Protein AF-A0A3M9ZPL8-F1 (afdb_monomer_lite)

Structure (mmCIF, N/CA/C/O backbone):
data_AF-A0A3M9ZPL8-F1
#
_entry.id   AF-A0A3M9ZPL8-F1
#
loop_
_atom_site.group_PDB
_atom_site.id
_atom_site.type_symbol
_atom_site.label_atom_id
_atom_site.label_alt_id
_atom_site.label_comp_id
_atom_site.label_asym_id
_atom_site.label_entity_id
_atom_site.label_seq_id
_atom_site.pdbx_PDB_ins_code
_atom_site.Cartn_x
_atom_site.Cartn_y
_atom_site.Cartn_z
_atom_site.occupancy
_atom_site.B_iso_or_equiv
_atom_site.auth_seq_id
_atom_site.auth_comp_id
_atom_site.auth_asym_id
_atom_site.auth_atom_id
_atom_site.pdbx_PDB_model_num
ATOM 1 N N . MET A 1 1 ? 14.858 35.083 -43.096 1.00 39.78 1 MET A N 1
ATOM 2 C CA . MET A 1 1 ? 13.854 34.010 -42.937 1.00 39.78 1 MET A CA 1
ATOM 3 C C . MET A 1 1 ? 13.349 34.034 -41.497 1.00 39.78 1 MET A C 1
ATOM 5 O O . MET A 1 1 ? 14.015 33.469 -40.640 1.00 39.78 1 MET A O 1
ATOM 9 N N . PRO A 1 2 ? 12.268 34.773 -41.192 1.00 35.19 2 PRO A N 1
ATOM 10 C CA . PRO A 1 2 ? 11.672 34.796 -39.860 1.00 35.19 2 PRO A CA 1
ATOM 11 C C . PRO A 1 2 ? 10.634 33.671 -39.726 1.00 35.19 2 PRO A C 1
ATOM 13 O O . PRO A 1 2 ? 9.722 33.573 -40.545 1.00 35.19 2 PRO A O 1
ATOM 16 N N . HIS A 1 3 ? 10.760 32.832 -38.696 1.00 35.84 3 HIS A N 1
ATOM 17 C CA . HIS A 1 3 ? 9.698 31.908 -38.305 1.00 35.84 3 HIS A CA 1
ATOM 18 C C . HIS A 1 3 ? 8.809 32.562 -37.247 1.00 35.84 3 HIS A C 1
ATOM 20 O O . HIS A 1 3 ? 9.243 32.903 -36.150 1.00 35.84 3 HIS A O 1
ATOM 26 N N . VAL A 1 4 ? 7.554 32.737 -37.645 1.00 35.72 4 VAL A N 1
ATOM 27 C CA . VAL A 1 4 ? 6.402 33.146 -36.847 1.00 35.72 4 VAL A CA 1
ATOM 28 C C . VAL A 1 4 ? 6.083 32.041 -35.834 1.00 35.72 4 VAL A C 1
ATOM 30 O O . VAL A 1 4 ? 5.764 30.924 -36.233 1.00 35.72 4 VAL A O 1
ATOM 33 N N . LEU A 1 5 ? 6.140 32.347 -34.535 1.00 33.59 5 LEU A N 1
ATOM 34 C CA . LEU A 1 5 ? 5.521 31.533 -33.485 1.00 33.59 5 LEU A CA 1
ATOM 35 C C . LEU A 1 5 ? 4.190 32.186 -33.103 1.00 33.59 5 LEU A C 1
ATOM 37 O O . LEU A 1 5 ? 4.137 33.136 -32.326 1.00 33.59 5 LEU A O 1
ATOM 41 N N . LEU A 1 6 ? 3.121 31.679 -33.718 1.00 34.94 6 LEU A N 1
ATOM 42 C CA . LEU A 1 6 ? 1.738 31.915 -33.317 1.00 34.94 6 LEU A CA 1
ATOM 43 C C . LEU A 1 6 ? 1.512 31.302 -31.931 1.00 34.94 6 LEU A C 1
ATOM 45 O O . LEU A 1 6 ? 1.750 30.113 -31.720 1.00 34.94 6 LEU A O 1
ATOM 49 N N . GLY A 1 7 ? 1.088 32.146 -30.995 1.00 29.34 7 GLY A N 1
ATOM 50 C CA . GLY A 1 7 ? 0.806 31.766 -29.622 1.00 29.34 7 GLY A CA 1
ATOM 51 C C . GLY A 1 7 ? -0.492 30.987 -29.442 1.00 29.34 7 GLY A C 1
ATOM 52 O O . GLY A 1 7 ? -1.383 31.031 -30.283 1.00 29.34 7 GLY A O 1
ATOM 53 N N . TYR A 1 8 ? -0.597 30.359 -28.272 1.00 30.53 8 TYR A N 1
ATOM 54 C CA . TYR A 1 8 ? -1.846 30.227 -27.530 1.00 30.53 8 TYR A CA 1
ATOM 55 C C . TYR A 1 8 ? -1.559 30.441 -26.031 1.00 30.53 8 TYR A C 1
ATOM 57 O O . TYR A 1 8 ? -0.513 29.997 -25.548 1.00 30.53 8 TYR A O 1
ATOM 65 N N . PRO A 1 9 ? -2.439 31.156 -25.308 1.00 34.22 9 PRO A N 1
ATOM 66 C CA . PRO A 1 9 ? -2.211 31.583 -23.932 1.00 34.22 9 PRO A CA 1
ATOM 67 C C . PRO A 1 9 ? -2.429 30.458 -22.909 1.00 34.22 9 PRO A C 1
ATOM 69 O O . PRO A 1 9 ? -3.334 29.634 -23.033 1.00 34.22 9 PRO A O 1
ATOM 72 N N . LEU A 1 10 ? -1.604 30.483 -21.860 1.00 36.72 10 LEU A N 1
ATOM 73 C CA . LEU A 1 10 ? -1.744 29.730 -20.612 1.00 36.72 10 LEU A CA 1
ATOM 74 C C . LEU A 1 10 ? -2.887 30.303 -19.760 1.00 36.72 10 LEU A C 1
ATOM 76 O O . LEU A 1 10 ? -2.640 30.838 -18.690 1.00 36.72 10 LEU A O 1
ATOM 80 N N . GLU A 1 11 ? -4.136 30.195 -20.205 1.00 35.56 11 GLU A N 1
ATOM 81 C CA . GLU A 1 11 ? -5.294 30.438 -19.338 1.00 35.56 11 GLU A CA 1
ATOM 82 C C . GLU A 1 11 ? -6.445 29.502 -19.708 1.00 35.56 11 GLU A C 1
ATOM 84 O O . GLU A 1 11 ? -7.090 29.647 -20.743 1.00 35.56 11 GLU A O 1
ATOM 89 N N . SER A 1 12 ? -6.690 28.498 -18.866 1.00 35.00 12 SER A N 1
ATOM 90 C CA . SER A 1 12 ? -8.030 28.104 -18.403 1.00 35.00 12 SER A CA 1
ATOM 91 C C . SER A 1 12 ? -7.984 26.747 -17.699 1.00 35.00 12 SER A C 1
ATOM 93 O O . SER A 1 12 ? -7.342 25.806 -18.161 1.00 35.00 12 SER A O 1
ATOM 95 N N . ARG A 1 13 ? -8.760 26.660 -16.610 1.00 35.12 13 ARG A N 1
ATOM 96 C CA . ARG A 1 13 ? -9.061 25.481 -15.773 1.00 35.12 13 ARG A CA 1
ATOM 97 C C . ARG A 1 13 ? -8.178 25.280 -14.539 1.00 35.12 13 ARG A C 1
ATOM 99 O O . ARG A 1 13 ? -7.753 24.174 -14.228 1.00 35.12 13 ARG A O 1
ATOM 106 N N . ILE A 1 14 ? -8.065 26.343 -13.744 1.00 38.88 14 ILE A N 1
ATOM 107 C CA . ILE A 1 14 ? -8.390 26.206 -12.319 1.00 38.88 14 ILE A CA 1
ATOM 108 C C . ILE A 1 14 ? -9.917 26.291 -12.232 1.00 38.88 14 ILE A C 1
ATOM 110 O O . ILE A 1 14 ? -10.482 27.369 -12.143 1.00 38.88 14 ILE A O 1
ATOM 114 N N . ASP A 1 15 ? -10.573 25.143 -12.352 1.00 37.28 15 ASP A N 1
ATOM 115 C CA . ASP A 1 15 ? -11.953 24.927 -11.918 1.00 37.28 15 ASP A CA 1
ATOM 116 C C . ASP A 1 15 ? -12.069 23.442 -11.566 1.00 37.28 15 ASP A C 1
ATOM 118 O O . ASP A 1 15 ? -12.613 22.626 -12.301 1.00 37.28 15 ASP A O 1
ATOM 122 N N . ALA A 1 16 ? -11.493 23.086 -10.420 1.00 35.75 16 ALA A N 1
ATOM 123 C CA . ALA A 1 16 ? -11.940 21.934 -9.647 1.00 35.75 16 ALA A CA 1
ATOM 124 C C . ALA A 1 16 ? -12.827 22.455 -8.508 1.00 35.75 16 ALA A C 1
ATOM 126 O O . ALA A 1 16 ? -12.591 22.216 -7.326 1.00 35.75 16 ALA A O 1
ATOM 127 N N . ARG A 1 17 ? -13.850 23.240 -8.868 1.00 37.59 17 ARG A N 1
ATOM 128 C CA . ARG A 1 17 ? -15.032 23.361 -8.021 1.00 37.59 17 ARG A CA 1
ATOM 129 C C . ARG A 1 17 ? -15.731 22.009 -8.073 1.00 37.59 17 ARG A C 1
ATOM 131 O O . ARG A 1 17 ? -16.074 21.557 -9.158 1.00 37.59 17 ARG A O 1
ATOM 138 N N . HIS A 1 18 ? -15.881 21.396 -6.899 1.00 43.75 18 HIS A N 1
ATOM 139 C CA . HIS A 1 18 ? -16.955 20.474 -6.528 1.00 43.75 18 HIS A CA 1
ATOM 140 C C . HIS A 1 18 ? -17.750 19.914 -7.719 1.00 43.75 18 HIS A C 1
ATOM 142 O O . HIS A 1 18 ? -18.750 20.498 -8.138 1.00 43.75 18 HIS A O 1
ATOM 148 N N . ALA A 1 19 ? -17.328 18.761 -8.234 1.00 32.75 19 ALA A N 1
ATOM 149 C CA . ALA A 1 19 ? -18.238 17.919 -8.992 1.00 32.75 19 ALA A CA 1
ATOM 150 C C . ALA A 1 19 ? -19.208 17.256 -7.991 1.00 32.75 19 ALA A C 1
ATOM 152 O O . ALA A 1 19 ? -18.746 16.612 -7.044 1.00 32.75 19 ALA A O 1
ATOM 153 N N . PRO A 1 20 ? -20.532 17.412 -8.147 1.00 42.03 20 PRO A N 1
ATOM 154 C CA . PRO A 1 20 ? -21.500 16.696 -7.335 1.00 42.03 20 PRO A CA 1
ATOM 155 C C . PRO A 1 20 ? -21.649 15.259 -7.858 1.00 42.03 20 PRO A C 1
ATOM 157 O O . PRO A 1 20 ? -21.978 15.052 -9.021 1.00 42.03 20 PRO A O 1
ATOM 160 N N . GLY A 1 21 ? -21.458 14.281 -6.969 1.00 39.91 21 GLY A N 1
ATOM 161 C CA . GLY A 1 21 ? -22.046 12.943 -7.085 1.00 39.91 21 GLY A CA 1
ATOM 162 C C . GLY A 1 21 ? -21.267 11.891 -7.880 1.00 39.91 21 GLY A C 1
ATOM 163 O O . GLY A 1 21 ? -21.592 11.613 -9.029 1.00 39.91 21 GLY A O 1
ATOM 164 N N . THR A 1 22 ? -20.377 11.174 -7.189 1.00 37.56 22 THR A N 1
ATOM 165 C CA . THR A 1 22 ? -20.169 9.736 -7.430 1.00 37.56 22 THR A CA 1
ATOM 166 C C . THR A 1 22 ? -20.699 8.998 -6.194 1.00 37.56 22 THR A C 1
ATOM 168 O O . THR A 1 22 ? -20.264 9.327 -5.087 1.00 37.56 22 THR A O 1
ATOM 171 N N . PRO A 1 23 ? -21.644 8.048 -6.309 1.00 45.75 23 PRO A N 1
ATOM 172 C CA . PRO A 1 23 ? -22.108 7.289 -5.154 1.00 45.75 23 PRO A CA 1
ATOM 173 C C . PRO A 1 23 ? -21.017 6.293 -4.738 1.00 45.75 23 PRO A C 1
ATOM 175 O O . PRO A 1 23 ? -20.554 5.513 -5.565 1.00 45.75 23 PRO A O 1
ATOM 178 N N . GLY A 1 24 ? -20.593 6.338 -3.471 1.00 44.56 24 GLY A N 1
ATOM 179 C CA . GLY A 1 24 ? -19.741 5.302 -2.866 1.00 44.56 24 GLY A CA 1
ATOM 180 C C . GLY A 1 24 ? -18.527 5.790 -2.069 1.00 44.56 24 GLY A C 1
ATOM 181 O O . GLY A 1 24 ? -17.851 4.975 -1.451 1.00 44.56 24 GLY A O 1
ATOM 182 N N . GLY A 1 25 ? -18.230 7.094 -2.049 1.00 51.47 25 GLY A N 1
ATOM 183 C CA . GLY A 1 25 ? -17.249 7.640 -1.105 1.00 51.47 25 GLY A CA 1
ATOM 184 C C . GLY A 1 25 ? -17.829 7.681 0.317 1.00 51.47 25 GLY A C 1
ATOM 185 O O . GLY A 1 25 ? -19.017 7.980 0.452 1.00 51.47 25 GLY A O 1
ATOM 186 N N . PRO A 1 26 ? -17.041 7.400 1.373 1.00 54.53 26 PRO A N 1
ATOM 187 C CA . PRO A 1 26 ? -17.527 7.479 2.747 1.00 54.53 26 PRO A CA 1
ATOM 188 C C . PRO A 1 26 ? -18.106 8.870 3.023 1.00 54.53 26 PRO A C 1
ATOM 190 O O . PRO A 1 26 ? -17.450 9.891 2.810 1.00 54.53 26 PRO A O 1
ATOM 193 N N . SER A 1 27 ? -19.356 8.894 3.476 1.00 66.31 27 SER A N 1
ATOM 194 C CA . SER A 1 27 ? -20.181 10.095 3.626 1.00 66.31 27 SER A CA 1
ATOM 195 C C . SER A 1 27 ? -19.763 10.970 4.815 1.00 66.31 27 SER A C 1
ATOM 197 O O . SER A 1 27 ? -20.161 12.131 4.908 1.00 66.31 27 SER A O 1
ATOM 199 N N . SER A 1 28 ? -18.911 10.442 5.702 1.00 84.19 28 SER A N 1
ATOM 200 C CA . SER A 1 28 ? -18.332 11.147 6.846 1.00 84.19 28 SER A CA 1
ATOM 201 C C . SER A 1 28 ? -16.881 10.724 7.118 1.00 84.19 28 SER A C 1
ATOM 203 O O . SER A 1 28 ? -16.425 9.665 6.679 1.00 84.19 28 SER A O 1
ATOM 205 N N . VAL A 1 29 ? -16.147 11.543 7.884 1.00 87.69 29 VAL A N 1
ATOM 206 C CA . VAL A 1 29 ? -14.792 11.203 8.364 1.00 87.69 29 VAL A CA 1
ATOM 207 C C . VAL A 1 29 ? -14.814 9.910 9.181 1.00 87.69 29 VAL A C 1
ATOM 209 O O . VAL A 1 29 ? -13.946 9.068 8.990 1.00 87.69 29 VAL A O 1
ATOM 212 N N . GLU A 1 30 ? -15.818 9.715 10.040 1.00 89.88 30 GLU A N 1
ATOM 213 C CA . GLU A 1 30 ? -15.949 8.496 10.852 1.00 89.88 30 GLU A CA 1
ATOM 214 C C . GLU A 1 30 ? -16.101 7.244 9.985 1.00 89.88 30 GLU A C 1
ATOM 216 O O . GLU A 1 30 ? -15.443 6.236 10.247 1.00 89.88 30 GLU A O 1
ATOM 221 N N . GLU A 1 31 ? -16.911 7.324 8.924 1.00 89.94 31 GLU A N 1
ATOM 222 C CA . GLU A 1 31 ? -17.116 6.220 7.987 1.00 89.94 31 GLU A CA 1
ATOM 223 C C . GLU A 1 31 ? -15.831 5.904 7.211 1.00 89.94 31 GLU A C 1
ATOM 225 O O . GLU A 1 31 ? -15.457 4.737 7.087 1.00 89.94 31 GLU A O 1
ATOM 230 N N . ARG A 1 32 ? -15.105 6.934 6.753 1.00 92.44 32 ARG A N 1
ATOM 231 C CA . ARG A 1 32 ? -13.821 6.772 6.051 1.00 92.44 32 ARG A CA 1
ATOM 232 C C . ARG A 1 32 ? -12.771 6.126 6.947 1.00 92.44 32 ARG A C 1
ATOM 234 O O . ARG A 1 32 ? -12.112 5.173 6.535 1.00 92.44 32 ARG A O 1
ATOM 241 N N . VAL A 1 33 ? -12.660 6.599 8.188 1.00 94.25 33 VAL A N 1
ATOM 242 C CA . VAL A 1 33 ? -11.776 6.025 9.210 1.00 94.25 33 VAL A CA 1
ATOM 243 C C . VAL A 1 33 ? -12.199 4.587 9.542 1.00 94.25 33 VAL A C 1
ATOM 245 O O . VAL A 1 33 ? -11.340 3.725 9.709 1.00 94.25 33 VAL A O 1
ATOM 248 N N . GLY A 1 34 ? -13.501 4.283 9.568 1.00 94.44 34 GLY A N 1
ATOM 249 C CA . GLY A 1 34 ? -14.023 2.921 9.726 1.00 94.44 34 GLY A CA 1
ATOM 250 C C . GLY A 1 34 ? -13.614 1.982 8.582 1.00 94.44 34 GLY A C 1
ATOM 251 O O . GLY A 1 34 ? -13.138 0.871 8.828 1.00 94.44 34 GLY A O 1
ATOM 252 N N . THR A 1 35 ? -13.717 2.436 7.330 1.00 94.75 35 THR A N 1
ATOM 253 C CA . THR A 1 35 ? -13.230 1.702 6.147 1.00 94.75 35 THR A CA 1
ATOM 254 C C . THR A 1 35 ? -11.712 1.500 6.209 1.00 94.75 35 THR A C 1
ATOM 256 O O . THR A 1 35 ? -11.221 0.393 5.974 1.00 94.75 35 THR A O 1
ATOM 259 N N . LEU A 1 36 ? -10.954 2.529 6.604 1.00 96.25 36 LEU A N 1
ATOM 260 C CA . LEU A 1 36 ? -9.508 2.430 6.809 1.00 96.25 36 LEU A CA 1
ATOM 261 C C . LEU A 1 36 ? -9.150 1.417 7.906 1.00 96.25 36 LEU A C 1
ATOM 263 O O . LEU A 1 36 ? -8.229 0.622 7.728 1.00 96.25 36 LEU A O 1
ATOM 267 N N . ALA A 1 37 ? -9.884 1.393 9.018 1.00 95.56 37 ALA A N 1
ATOM 268 C CA . ALA A 1 37 ? -9.665 0.427 10.090 1.00 95.56 37 ALA A CA 1
ATOM 269 C C . ALA A 1 37 ? -9.840 -1.017 9.590 1.00 95.56 37 ALA A C 1
ATOM 271 O O . ALA A 1 37 ? -9.012 -1.882 9.887 1.00 95.56 37 ALA A O 1
ATOM 272 N N . LYS A 1 38 ? -10.866 -1.275 8.766 1.00 95.19 38 LYS A N 1
ATOM 273 C CA . LYS A 1 38 ? -11.081 -2.581 8.117 1.00 95.19 38 LYS A CA 1
ATOM 274 C C . LYS A 1 38 ? -9.950 -2.934 7.152 1.00 95.19 38 LYS A C 1
ATOM 276 O O . LYS A 1 38 ? -9.469 -4.068 7.163 1.00 95.19 38 LYS A O 1
ATOM 281 N N . PHE A 1 39 ? -9.477 -1.963 6.371 1.00 96.06 39 PHE A N 1
ATOM 282 C CA . PHE A 1 39 ? -8.323 -2.131 5.490 1.00 96.06 39 PHE A CA 1
ATOM 283 C C . PHE A 1 39 ? -7.058 -2.521 6.270 1.00 96.06 39 PHE A C 1
ATOM 285 O O . PHE A 1 39 ? -6.434 -3.540 5.972 1.00 96.06 39 PHE A O 1
ATOM 292 N N . VAL A 1 40 ? -6.713 -1.770 7.320 1.00 95.62 40 VAL A N 1
ATOM 293 C CA . VAL A 1 40 ? -5.564 -2.046 8.201 1.00 95.62 40 VAL A CA 1
ATOM 294 C C . VAL A 1 40 ? -5.675 -3.430 8.837 1.00 95.62 40 VAL A C 1
ATOM 296 O O . VAL A 1 40 ? -4.706 -4.190 8.825 1.00 95.62 40 VAL A O 1
ATOM 299 N N . ALA A 1 41 ? -6.850 -3.791 9.359 1.00 93.44 41 ALA A N 1
ATOM 300 C CA . ALA A 1 41 ? -7.077 -5.108 9.951 1.00 93.44 41 ALA A CA 1
ATOM 301 C C . ALA A 1 41 ? -6.820 -6.237 8.941 1.00 93.44 41 ALA A C 1
ATOM 303 O O . ALA A 1 41 ? -6.271 -7.284 9.292 1.00 93.44 41 ALA A O 1
ATOM 304 N N . ARG A 1 42 ? -7.152 -6.016 7.666 1.00 93.50 42 ARG A N 1
ATOM 305 C CA . ARG A 1 42 ? -6.885 -6.974 6.591 1.00 93.50 42 ARG A CA 1
ATOM 306 C C . ARG A 1 42 ? -5.398 -7.085 6.252 1.00 93.50 42 ARG A C 1
ATOM 308 O O . ARG A 1 42 ? -4.914 -8.205 6.094 1.00 93.50 42 ARG A O 1
ATOM 315 N N . LEU A 1 43 ? -4.660 -5.971 6.239 1.00 94.94 43 LEU A N 1
ATOM 316 C CA . LEU A 1 43 ? -3.195 -5.976 6.097 1.00 94.94 43 LEU A CA 1
ATOM 317 C C . LEU A 1 43 ? -2.489 -6.692 7.256 1.00 94.94 43 LEU A C 1
ATOM 319 O O . LEU A 1 43 ? -1.453 -7.328 7.071 1.00 94.94 43 LEU A O 1
ATOM 323 N N . ALA A 1 44 ? -3.035 -6.598 8.466 1.00 93.31 44 ALA A N 1
ATOM 324 C CA . ALA A 1 44 ? -2.534 -7.367 9.598 1.00 93.31 44 ALA A CA 1
ATOM 325 C C . ALA A 1 44 ? -2.832 -8.864 9.424 1.00 93.31 44 ALA A C 1
ATOM 327 O O . ALA A 1 44 ? -1.947 -9.701 9.594 1.00 93.31 44 ALA A O 1
ATOM 328 N N . LYS A 1 45 ? -4.064 -9.211 9.030 1.00 91.81 45 LYS A N 1
ATOM 329 C CA . LYS A 1 45 ? -4.507 -10.601 8.854 1.00 91.81 45 LYS A CA 1
ATOM 330 C C . LYS A 1 45 ? -3.733 -11.346 7.762 1.00 91.81 45 LYS A C 1
ATOM 332 O O . LYS A 1 45 ? -3.458 -12.530 7.931 1.00 91.81 45 LYS A O 1
ATOM 337 N N . ASN A 1 46 ? -3.386 -10.682 6.660 1.00 90.56 46 ASN A N 1
ATOM 338 C CA . ASN A 1 46 ? -2.664 -11.302 5.543 1.00 90.56 46 ASN A CA 1
ATOM 339 C C . ASN A 1 46 ? -1.126 -11.283 5.704 1.00 90.56 46 ASN A C 1
ATOM 341 O O . ASN A 1 46 ? -0.415 -11.719 4.799 1.00 90.56 46 ASN A O 1
ATOM 345 N N . GLY A 1 47 ? -0.608 -10.773 6.829 1.00 89.69 47 GLY A N 1
ATOM 346 C CA . GLY A 1 47 ? 0.828 -10.727 7.118 1.00 89.69 47 GLY A CA 1
ATOM 347 C C . GLY A 1 47 ? 1.601 -9.613 6.404 1.00 89.69 47 GLY A C 1
ATOM 348 O O . GLY A 1 47 ? 2.827 -9.673 6.348 1.00 89.69 47 GLY A O 1
ATOM 349 N N . THR A 1 48 ? 0.920 -8.604 5.851 1.00 92.31 48 THR A N 1
ATOM 350 C CA . THR A 1 48 ? 1.583 -7.408 5.296 1.00 92.31 48 THR A CA 1
ATOM 351 C C . THR A 1 48 ? 2.135 -6.522 6.410 1.00 92.31 48 THR A C 1
ATOM 353 O O . THR A 1 48 ? 3.234 -5.987 6.294 1.00 92.31 48 THR A O 1
ATOM 356 N N . LEU A 1 49 ? 1.397 -6.389 7.516 1.00 92.44 49 LEU A N 1
ATOM 357 C CA . LEU A 1 49 ? 1.898 -5.739 8.727 1.00 92.44 49 LEU A CA 1
ATOM 358 C C . LEU A 1 49 ? 2.569 -6.773 9.633 1.00 92.44 49 LEU A C 1
ATOM 360 O O . LEU A 1 49 ? 2.042 -7.864 9.864 1.00 92.44 49 LEU A O 1
ATOM 364 N N . ARG A 1 50 ? 3.741 -6.420 10.167 1.00 87.38 50 ARG A N 1
ATOM 365 C CA . ARG A 1 50 ? 4.498 -7.287 11.078 1.00 87.38 50 ARG A CA 1
ATOM 366 C C . ARG A 1 50 ? 3.736 -7.482 12.393 1.00 87.38 50 ARG A C 1
ATOM 368 O O . ARG A 1 50 ? 2.960 -6.629 12.827 1.00 87.38 50 ARG A O 1
ATOM 375 N N . LYS A 1 51 ? 3.976 -8.607 13.071 1.00 85.19 51 LYS A N 1
ATOM 376 C CA . LYS A 1 51 ? 3.391 -8.857 14.396 1.00 85.19 51 LYS A CA 1
ATOM 377 C C . LYS A 1 51 ? 3.849 -7.767 15.372 1.00 85.19 51 LYS A C 1
ATOM 379 O O . LYS A 1 51 ? 5.046 -7.539 15.509 1.00 85.19 51 LYS A O 1
ATOM 384 N N . GLY A 1 52 ? 2.898 -7.132 16.056 1.00 85.00 52 GLY A N 1
ATOM 385 C CA . GLY A 1 52 ? 3.183 -6.021 16.969 1.00 85.00 52 GLY A CA 1
ATOM 386 C C . GLY A 1 52 ? 3.389 -4.669 16.280 1.00 85.00 52 GLY A C 1
ATOM 387 O O . GLY A 1 52 ? 3.973 -3.784 16.899 1.00 85.00 52 GLY A O 1
ATOM 388 N N . TYR A 1 53 ? 2.931 -4.508 15.029 1.00 88.38 53 TYR A N 1
ATOM 389 C CA . TYR A 1 53 ? 2.941 -3.212 14.349 1.00 88.38 53 TYR A CA 1
ATOM 390 C C . TYR A 1 53 ? 2.265 -2.125 15.194 1.00 88.38 53 TYR A C 1
ATOM 392 O O . TYR A 1 53 ? 1.318 -2.376 15.946 1.00 88.38 53 TYR A O 1
ATOM 400 N N . SER A 1 54 ? 2.736 -0.896 15.034 1.00 90.31 54 SER A N 1
ATOM 401 C CA . SER A 1 54 ? 2.176 0.285 15.671 1.00 90.31 54 SER A CA 1
ATOM 402 C C . SER A 1 54 ? 2.016 1.374 14.634 1.00 90.31 54 SER A C 1
ATOM 404 O O . SER A 1 54 ? 2.992 1.877 14.096 1.00 90.31 54 SER A O 1
ATOM 406 N N . LEU A 1 55 ? 0.787 1.825 14.401 1.00 89.62 55 LEU A N 1
ATOM 407 C CA . LEU A 1 55 ? 0.540 2.924 13.463 1.00 89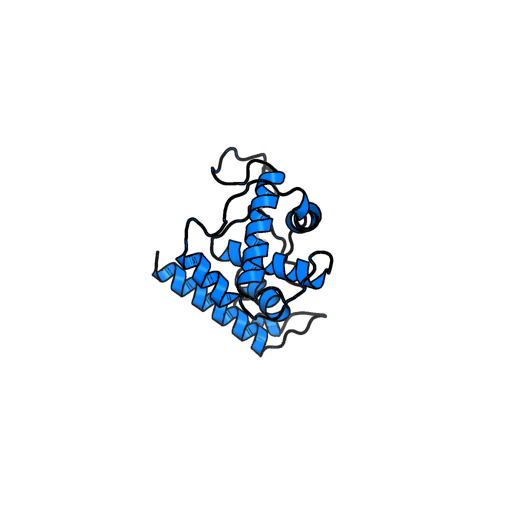.62 55 LEU A CA 1
ATOM 408 C C . LEU A 1 55 ? 1.034 4.284 13.974 1.00 89.62 55 LEU A C 1
ATOM 410 O O . LEU A 1 55 ? 1.068 5.243 13.215 1.00 89.62 55 LEU A O 1
ATOM 414 N N . LYS A 1 56 ? 1.485 4.357 15.234 1.00 86.88 56 LYS A N 1
ATOM 415 C CA . LYS A 1 56 ? 2.259 5.494 15.753 1.00 86.88 56 LYS A CA 1
ATOM 416 C C . LYS A 1 56 ? 3.726 5.445 15.316 1.00 86.88 56 LYS A C 1
ATOM 418 O O . LYS A 1 56 ? 4.418 6.455 15.400 1.00 86.88 56 LYS A O 1
ATOM 423 N N . ALA A 1 57 ? 4.222 4.281 14.891 1.00 88.94 57 ALA A N 1
ATOM 424 C CA . ALA A 1 57 ? 5.549 4.144 14.318 1.00 88.94 57 ALA A CA 1
ATOM 425 C C . ALA A 1 57 ? 5.509 4.585 12.842 1.00 88.94 57 ALA A C 1
ATOM 427 O O . ALA A 1 57 ? 4.772 3.995 12.045 1.00 88.94 57 ALA A O 1
ATOM 428 N N . PRO A 1 58 ? 6.338 5.564 12.430 1.00 88.50 58 PRO A N 1
ATOM 429 C CA . PRO A 1 58 ? 6.317 6.076 11.058 1.00 88.50 58 PRO A CA 1
ATOM 430 C C . PRO A 1 58 ? 6.559 5.007 9.983 1.00 88.50 58 PRO A C 1
ATOM 432 O O . PRO A 1 58 ? 6.084 5.143 8.859 1.00 88.50 58 PRO A O 1
ATOM 435 N N . ALA A 1 59 ? 7.303 3.944 10.304 1.00 88.31 59 ALA A N 1
ATOM 436 C CA . ALA A 1 59 ? 7.577 2.855 9.370 1.00 88.31 59 ALA A CA 1
ATOM 437 C C . ALA A 1 59 ? 6.310 2.060 9.010 1.00 88.31 59 ALA A C 1
ATOM 439 O O . ALA A 1 59 ? 6.062 1.811 7.830 1.00 88.31 59 ALA A O 1
ATOM 440 N N . ASP A 1 60 ? 5.477 1.727 9.997 1.00 90.94 60 ASP A N 1
ATOM 441 C CA . ASP A 1 60 ? 4.258 0.944 9.777 1.00 90.94 60 ASP A CA 1
ATOM 442 C C . ASP A 1 60 ? 3.173 1.789 9.097 1.00 90.94 60 ASP A C 1
ATOM 444 O O . ASP A 1 60 ? 2.520 1.323 8.162 1.00 90.94 60 ASP A O 1
ATOM 448 N N . ALA A 1 61 ? 3.038 3.065 9.481 1.00 92.94 61 ALA A N 1
ATOM 449 C CA . ALA A 1 61 ? 2.147 4.010 8.801 1.00 92.94 61 ALA A CA 1
ATOM 450 C C . ALA A 1 61 ? 2.504 4.150 7.309 1.00 92.94 61 ALA A C 1
ATOM 452 O O . ALA A 1 61 ? 1.631 4.110 6.439 1.00 92.94 61 ALA A O 1
ATOM 453 N N . ARG A 1 62 ? 3.804 4.205 6.978 1.00 93.19 62 ARG A N 1
ATOM 454 C CA . ARG A 1 62 ? 4.272 4.220 5.583 1.00 93.19 62 ARG A CA 1
ATOM 455 C C . ARG A 1 62 ? 3.904 2.952 4.820 1.00 93.19 62 ARG A C 1
ATOM 457 O O . ARG A 1 62 ? 3.576 3.067 3.643 1.00 93.19 62 ARG A O 1
ATOM 464 N N . ILE A 1 63 ? 3.932 1.773 5.439 1.00 95.62 63 ILE A N 1
ATOM 465 C CA . ILE A 1 63 ? 3.482 0.537 4.778 1.00 95.62 63 ILE A CA 1
ATOM 466 C C . ILE A 1 63 ? 2.002 0.657 4.406 1.00 95.62 63 ILE A C 1
ATOM 468 O O . ILE A 1 63 ? 1.637 0.376 3.261 1.00 95.62 63 ILE A O 1
ATOM 472 N N . VAL A 1 64 ? 1.162 1.150 5.323 1.00 96.81 64 VAL A N 1
ATOM 473 C CA . VAL A 1 64 ? -0.272 1.349 5.057 1.00 96.81 64 VAL A CA 1
ATOM 474 C C . VAL A 1 64 ? -0.497 2.349 3.923 1.00 96.81 64 VAL A C 1
ATOM 476 O O . VAL A 1 64 ? -1.268 2.054 3.014 1.00 96.81 64 VAL A O 1
ATOM 479 N N . GLN A 1 65 ? 0.233 3.469 3.905 1.00 97.06 65 GLN A N 1
ATOM 480 C CA . GLN A 1 65 ? 0.194 4.457 2.815 1.00 97.06 65 GLN A CA 1
ATOM 481 C C . GLN A 1 65 ? 0.447 3.820 1.441 1.00 97.06 65 GLN A C 1
ATOM 483 O O . GLN A 1 65 ? -0.231 4.122 0.459 1.00 97.06 65 GLN A O 1
ATOM 488 N N . LYS A 1 66 ? 1.414 2.901 1.366 1.00 96.62 66 LYS A N 1
ATOM 489 C CA . LYS A 1 66 ? 1.863 2.311 0.099 1.00 96.62 66 LYS A CA 1
ATOM 490 C C . LYS A 1 66 ? 0.852 1.268 -0.347 1.00 96.62 66 LYS A C 1
ATOM 492 O O . LYS A 1 66 ? 0.453 1.250 -1.506 1.00 96.62 66 LYS A O 1
ATOM 497 N N . CYS A 1 67 ? 0.382 0.457 0.596 1.00 97.44 67 CYS A N 1
ATOM 498 C CA . CYS A 1 67 ? -0.662 -0.530 0.368 1.00 97.44 67 CYS A CA 1
ATOM 499 C C . CYS A 1 67 ? -1.975 0.119 -0.082 1.00 97.44 67 CYS A C 1
ATOM 501 O O . CYS A 1 67 ? -2.597 -0.383 -1.010 1.00 97.44 67 CYS A O 1
ATOM 503 N N . ALA A 1 68 ? -2.377 1.237 0.524 1.00 97.00 68 ALA A N 1
ATOM 504 C CA . ALA A 1 68 ? -3.582 1.969 0.141 1.00 97.00 68 ALA A CA 1
ATOM 505 C C . ALA A 1 68 ? -3.494 2.489 -1.303 1.00 97.00 68 ALA A C 1
ATOM 507 O O . ALA A 1 68 ? -4.415 2.287 -2.091 1.00 97.00 68 ALA A O 1
ATOM 508 N N . HIS A 1 69 ? -2.352 3.069 -1.685 1.00 96.06 69 HIS A N 1
ATOM 509 C CA . HIS A 1 69 ? -2.119 3.483 -3.068 1.00 96.06 69 HIS A CA 1
ATOM 510 C C . HIS A 1 69 ? -2.110 2.297 -4.044 1.00 96.06 69 HIS A C 1
ATOM 512 O O . HIS A 1 69 ? -2.682 2.382 -5.130 1.00 96.06 69 HIS A O 1
ATOM 518 N N . ILE A 1 70 ? -1.487 1.176 -3.659 1.00 96.00 70 ILE A N 1
ATOM 519 C CA . ILE A 1 70 ? -1.476 -0.044 -4.475 1.00 96.00 70 ILE A CA 1
ATOM 520 C C . ILE A 1 70 ? -2.899 -0.570 -4.675 1.00 96.00 70 ILE A C 1
ATOM 522 O O . ILE A 1 70 ? -3.273 -0.876 -5.803 1.00 96.00 70 ILE A O 1
ATOM 526 N N . ALA A 1 71 ? -3.707 -0.625 -3.614 1.00 95.50 71 ALA A N 1
ATOM 527 C CA . ALA A 1 71 ? -5.108 -1.025 -3.687 1.00 95.50 71 ALA A CA 1
ATOM 528 C C . ALA A 1 71 ? -5.889 -0.133 -4.667 1.00 95.50 71 ALA A C 1
ATOM 530 O O . ALA A 1 71 ? -6.557 -0.655 -5.561 1.00 95.50 71 ALA A O 1
ATOM 531 N N . GLN A 1 72 ? -5.711 1.191 -4.590 1.00 93.12 72 GLN A N 1
ATOM 532 C CA . GLN A 1 72 ? -6.341 2.141 -5.511 1.00 93.12 72 GLN A CA 1
ATOM 533 C C . GLN A 1 72 ? -5.905 1.926 -6.962 1.00 93.12 72 GLN A C 1
ATOM 535 O O . GLN A 1 72 ? -6.745 1.953 -7.860 1.00 93.12 72 GLN A O 1
ATOM 540 N N . GLY A 1 73 ? -4.622 1.651 -7.204 1.00 91.75 73 GLY A N 1
ATOM 541 C CA . GLY A 1 73 ? -4.114 1.315 -8.537 1.00 91.75 73 GLY A CA 1
ATOM 542 C C . GLY A 1 73 ? -4.687 0.013 -9.113 1.00 91.75 73 GLY A C 1
ATOM 543 O O . GLY A 1 73 ? -4.715 -0.148 -10.329 1.00 91.75 73 GLY A O 1
ATOM 544 N N . LEU A 1 74 ? -5.178 -0.893 -8.261 1.00 91.38 74 LEU A N 1
ATOM 545 C CA . LEU A 1 74 ? -5.891 -2.114 -8.658 1.00 91.38 74 LEU A CA 1
ATOM 546 C C . LEU A 1 74 ? -7.419 -1.928 -8.727 1.00 91.38 74 LEU A C 1
ATOM 548 O O . LEU A 1 74 ? -8.131 -2.884 -9.020 1.00 91.38 74 LEU A O 1
ATOM 552 N N . GLY A 1 75 ? -7.929 -0.720 -8.468 1.00 89.94 75 GLY A N 1
ATOM 553 C CA . GLY A 1 75 ? -9.357 -0.394 -8.522 1.00 89.94 75 GLY A CA 1
ATOM 554 C C . GLY A 1 75 ? -10.093 -0.432 -7.178 1.00 89.94 75 GLY A C 1
ATOM 555 O O . GLY A 1 75 ? -11.302 -0.230 -7.156 1.00 89.94 75 GLY A O 1
ATOM 556 N N . ILE A 1 76 ? -9.400 -0.648 -6.057 1.00 91.38 76 ILE A N 1
ATOM 557 C CA . ILE A 1 76 ? -9.982 -0.598 -4.707 1.00 91.38 76 ILE A CA 1
ATOM 558 C C . ILE A 1 76 ? -9.731 0.784 -4.106 1.00 91.38 76 ILE A C 1
ATOM 560 O O . ILE A 1 76 ? -8.641 1.076 -3.613 1.00 91.38 76 ILE A O 1
ATOM 564 N N . SER A 1 77 ? -10.734 1.656 -4.152 1.00 89.94 77 SER A N 1
ATOM 565 C CA . SER A 1 77 ? -10.602 3.017 -3.630 1.00 89.94 77 SER A CA 1
ATOM 566 C C . SER A 1 77 ? -10.975 3.100 -2.151 1.00 89.94 77 SER A C 1
ATOM 568 O O . SER A 1 77 ? -12.046 2.663 -1.742 1.00 89.94 77 SER A O 1
ATOM 570 N N . LEU A 1 78 ? -10.108 3.735 -1.361 1.00 90.62 78 LEU A N 1
ATOM 571 C CA . LEU A 1 78 ? -10.393 4.140 0.022 1.00 90.62 78 LEU A CA 1
ATOM 572 C C . LEU A 1 78 ? -10.829 5.614 0.126 1.00 90.62 78 LEU A C 1
ATOM 574 O O . LEU A 1 78 ? -11.081 6.107 1.222 1.00 90.62 78 LEU A O 1
ATOM 578 N N . GLY A 1 79 ? -10.902 6.327 -1.005 1.00 90.38 79 GLY A N 1
ATOM 579 C CA . GLY A 1 79 ? -11.270 7.745 -1.044 1.00 90.38 79 GLY A CA 1
ATOM 580 C C . GLY A 1 79 ? -10.148 8.711 -0.649 1.00 90.38 79 GLY A C 1
ATOM 581 O O . GLY A 1 79 ? -10.442 9.830 -0.243 1.00 90.38 79 GLY A O 1
ATOM 582 N N . TYR A 1 80 ? -8.883 8.292 -0.757 1.00 93.69 80 TYR A N 1
ATOM 583 C CA . TYR A 1 80 ? -7.719 9.143 -0.497 1.00 93.69 80 TYR A CA 1
ATOM 584 C C . TYR A 1 80 ? -7.053 9.601 -1.793 1.00 93.69 80 TYR A C 1
ATOM 586 O O . TYR A 1 80 ? -6.945 8.845 -2.760 1.00 93.69 80 TYR A O 1
ATOM 594 N N . GLU A 1 81 ? -6.545 10.829 -1.789 1.00 93.19 81 GLU A N 1
ATOM 595 C CA . GLU A 1 81 ? -5.672 11.333 -2.845 1.00 93.19 81 GLU A CA 1
ATOM 596 C C . GLU A 1 81 ? -4.204 11.155 -2.457 1.00 93.19 81 GLU A C 1
ATOM 598 O O . GLU A 1 81 ? -3.820 11.373 -1.304 1.00 93.19 81 GLU A O 1
ATOM 603 N N . PHE A 1 82 ? -3.375 10.767 -3.428 1.00 93.12 82 PHE A N 1
ATOM 604 C CA . PHE A 1 82 ? -1.961 10.475 -3.210 1.00 93.12 82 PHE A CA 1
ATOM 605 C C . PHE A 1 82 ? -1.063 11.366 -4.057 1.00 93.12 82 PHE A C 1
ATOM 607 O O . PHE A 1 82 ? -1.233 11.488 -5.269 1.00 93.12 82 PHE A O 1
ATOM 614 N N . SER A 1 83 ? -0.033 11.900 -3.410 1.00 91.31 83 SER A N 1
ATOM 615 C CA . SER A 1 83 ? 1.140 12.475 -4.060 1.00 91.31 83 SER A CA 1
ATOM 616 C C . SER A 1 83 ? 2.268 11.449 -4.093 1.00 91.31 83 SER A C 1
ATOM 618 O O . SER A 1 83 ? 2.496 10.726 -3.123 1.00 91.31 83 SER A O 1
ATOM 620 N N . LEU A 1 84 ? 3.000 11.386 -5.204 1.00 87.44 84 LEU A N 1
ATOM 621 C CA . LEU A 1 84 ? 4.150 10.497 -5.344 1.00 87.44 84 LEU A CA 1
ATOM 622 C C . LEU A 1 84 ? 5.434 11.251 -4.968 1.00 87.44 84 LEU A C 1
ATOM 624 O O . LEU A 1 84 ? 5.899 12.102 -5.725 1.00 87.44 84 LEU A O 1
ATOM 628 N N . LEU A 1 85 ? 5.979 10.954 -3.788 1.00 86.44 85 LEU A N 1
ATOM 629 C CA . LEU A 1 85 ? 7.192 11.576 -3.251 1.00 86.44 85 LEU A CA 1
ATOM 630 C C . LEU A 1 85 ? 8.428 10.736 -3.584 1.00 86.44 85 LEU A C 1
ATOM 632 O O . LEU A 1 85 ? 8.370 9.810 -4.391 1.00 86.44 85 LEU A O 1
ATOM 636 N N . GLU A 1 86 ? 9.573 11.035 -2.969 1.00 80.50 86 GLU A N 1
ATOM 637 C CA . GLU A 1 86 ? 10.748 10.181 -3.112 1.00 80.50 86 GLU A CA 1
ATOM 638 C C . GLU A 1 86 ? 10.485 8.791 -2.491 1.00 80.50 86 GLU A C 1
ATOM 640 O O . GLU A 1 86 ? 10.512 7.770 -3.158 1.00 80.50 86 GLU A O 1
ATOM 645 N N . ASN A 1 87 ? 10.040 8.667 -1.259 1.00 82.00 87 ASN A N 1
ATOM 646 C CA . ASN A 1 87 ? 9.749 7.350 -0.667 1.00 82.00 87 ASN A CA 1
ATOM 647 C C . ASN A 1 87 ? 8.383 6.742 -1.076 1.00 82.00 87 ASN A C 1
ATOM 649 O O . ASN A 1 87 ? 7.718 6.099 -0.265 1.00 82.00 87 ASN A O 1
ATOM 653 N N . GLY A 1 88 ? 7.926 6.964 -2.309 1.00 87.12 88 GLY A N 1
ATOM 654 C CA . GLY A 1 88 ? 6.679 6.408 -2.839 1.00 87.12 88 GLY A CA 1
ATOM 655 C C . GLY A 1 88 ? 5.445 7.258 -2.548 1.00 87.12 88 GLY A C 1
ATOM 656 O O . GLY A 1 88 ? 5.531 8.461 -2.298 1.00 87.12 88 GLY A O 1
ATOM 657 N N . ALA A 1 89 ? 4.272 6.631 -2.632 1.00 92.06 89 ALA A N 1
ATOM 658 C CA . ALA A 1 89 ? 2.995 7.321 -2.468 1.00 92.06 89 ALA A CA 1
ATOM 659 C C . ALA A 1 89 ? 2.764 7.809 -1.028 1.00 92.06 89 ALA A C 1
ATOM 661 O O . ALA A 1 89 ? 3.084 7.115 -0.055 1.00 92.06 89 ALA A O 1
ATOM 662 N N . PHE A 1 90 ? 2.185 8.999 -0.896 1.00 94.38 90 PHE A N 1
ATOM 663 C CA . PHE A 1 90 ? 1.831 9.615 0.376 1.00 94.38 90 PHE A CA 1
ATOM 664 C C . PHE A 1 90 ? 0.526 10.407 0.258 1.00 94.38 90 PHE A C 1
ATOM 666 O O . PHE A 1 90 ? 0.336 11.163 -0.694 1.00 94.38 90 PHE A O 1
ATOM 673 N N . SER A 1 91 ? -0.344 10.250 1.247 1.00 96.38 91 SER A N 1
ATOM 674 C CA . SER A 1 91 ? -1.577 11.006 1.424 1.00 96.38 91 SER A CA 1
ATOM 675 C C . SER A 1 91 ? -1.588 11.633 2.817 1.00 96.38 91 SER A C 1
ATOM 677 O O . SER A 1 91 ? -1.482 10.928 3.824 1.00 9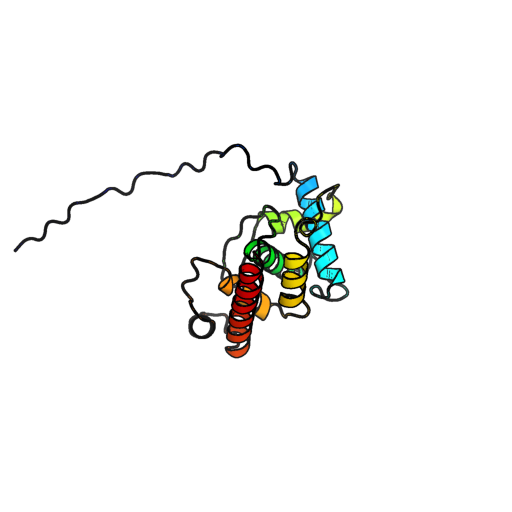6.38 91 SER A O 1
ATOM 679 N N . SER A 1 92 ? -1.719 12.960 2.879 1.00 95.75 92 SER A N 1
ATOM 680 C CA . SER A 1 92 ? -1.847 13.689 4.145 1.00 95.75 92 SER A CA 1
ATOM 681 C C . SER A 1 92 ? -3.125 13.313 4.886 1.00 95.75 92 SER A C 1
ATOM 683 O O . SER A 1 92 ? -3.099 13.140 6.100 1.00 95.75 92 SER A O 1
ATOM 685 N N . ASP A 1 93 ? -4.226 13.133 4.157 1.00 95.56 93 ASP A N 1
ATOM 686 C CA . ASP A 1 93 ? -5.522 12.797 4.745 1.00 95.56 93 ASP A CA 1
ATOM 687 C C . ASP A 1 93 ? -5.510 11.393 5.343 1.00 95.56 93 ASP A C 1
ATOM 689 O O . ASP A 1 93 ? -5.996 11.192 6.456 1.00 95.56 93 ASP A O 1
ATOM 693 N N . LEU A 1 94 ? -4.874 10.439 4.653 1.00 96.44 94 LEU A N 1
ATOM 694 C CA . LEU A 1 94 ? -4.662 9.103 5.201 1.00 96.44 94 LEU A CA 1
ATOM 695 C C . LEU A 1 94 ? -3.799 9.151 6.465 1.00 96.44 94 LEU A C 1
ATOM 697 O O . LEU A 1 94 ? -4.110 8.472 7.437 1.00 96.44 94 LEU A O 1
ATOM 701 N N . GLU A 1 95 ? -2.738 9.961 6.475 1.00 95.38 95 GLU A N 1
ATOM 702 C CA . GLU A 1 95 ? -1.856 10.096 7.641 1.00 95.38 95 GLU A CA 1
ATOM 703 C C . GLU A 1 95 ? -2.621 10.617 8.865 1.00 95.38 95 GLU A C 1
ATOM 705 O O . GLU A 1 95 ? -2.489 10.086 9.970 1.00 95.38 95 GLU A O 1
ATOM 710 N N . MET A 1 96 ? -3.472 11.628 8.663 1.00 94.00 96 MET A N 1
ATOM 711 C CA . MET A 1 96 ? -4.325 12.154 9.727 1.00 94.00 96 MET A CA 1
ATOM 712 C C . MET A 1 96 ? -5.344 11.121 10.210 1.00 94.00 96 MET A C 1
ATOM 714 O O . MET A 1 96 ? -5.585 11.018 11.411 1.00 94.00 96 MET A O 1
ATOM 718 N N . ASP A 1 97 ? -5.947 10.363 9.298 1.00 95.38 97 ASP A N 1
ATOM 719 C CA . ASP A 1 97 ? -6.965 9.371 9.639 1.00 95.38 97 ASP A CA 1
ATOM 720 C C . ASP A 1 97 ? -6.370 8.135 10.334 1.00 95.38 97 ASP A C 1
ATOM 722 O O . ASP A 1 97 ? -7.013 7.565 11.217 1.00 95.38 97 ASP A O 1
ATOM 726 N N . LEU A 1 98 ? -5.120 7.760 10.035 1.00 95.00 98 LEU A N 1
ATOM 727 C CA . LEU A 1 98 ? -4.385 6.729 10.784 1.00 95.00 98 LEU A CA 1
ATOM 728 C C . LEU A 1 98 ? -4.207 7.107 12.260 1.00 95.00 98 LEU A C 1
ATOM 730 O O . LEU A 1 98 ? -4.246 6.235 13.128 1.00 95.00 98 LEU A O 1
ATOM 734 N N . CYS A 1 99 ? -4.067 8.402 12.554 1.00 90.94 99 CYS A N 1
ATOM 735 C CA . CYS A 1 99 ? -4.000 8.924 13.921 1.00 90.94 99 CYS A CA 1
ATOM 736 C C . CYS A 1 99 ? -5.364 8.986 14.628 1.00 90.94 99 CYS A C 1
ATOM 738 O O . CYS A 1 99 ? -5.407 9.400 15.781 1.00 90.94 99 CYS A O 1
ATOM 740 N N . ARG A 1 100 ? -6.457 8.637 13.938 1.00 91.62 100 ARG A N 1
ATOM 741 C CA . ARG A 1 100 ? -7.847 8.756 14.407 1.00 91.62 100 ARG A CA 1
ATOM 742 C C . ARG A 1 100 ? -8.583 7.418 14.422 1.00 91.62 100 ARG A C 1
ATOM 744 O O . ARG A 1 100 ? -9.804 7.392 14.544 1.00 91.62 100 ARG A O 1
ATOM 751 N N . LEU A 1 101 ? -7.888 6.294 14.266 1.00 89.69 1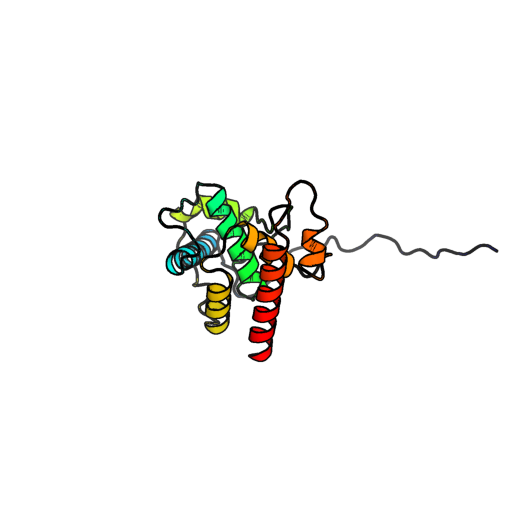01 LEU A N 1
ATOM 752 C CA . LEU A 1 101 ? -8.542 4.987 14.129 1.00 89.69 101 LEU A CA 1
ATOM 753 C C . LEU A 1 101 ? -9.452 4.628 15.310 1.00 89.69 101 LEU A C 1
ATOM 755 O O . LEU A 1 101 ? -10.419 3.894 15.128 1.00 89.69 101 LEU A O 1
ATOM 759 N N . GLU A 1 102 ? -9.193 5.172 16.497 1.00 84.12 102 GLU A N 1
ATOM 760 C CA . GLU A 1 102 ? -10.021 4.987 17.689 1.00 84.12 102 GLU A CA 1
ATOM 761 C C . GLU A 1 102 ? -11.421 5.612 17.596 1.00 84.12 102 GLU A C 1
ATOM 763 O O . GLU A 1 102 ? -12.328 5.161 18.296 1.00 84.12 102 GLU A O 1
ATOM 768 N N . ILE A 1 103 ? -11.621 6.618 16.739 1.00 79.94 103 ILE A N 1
ATOM 769 C CA . ILE A 1 103 ? -12.940 7.227 16.502 1.00 79.94 103 ILE A CA 1
ATOM 770 C C . ILE A 1 103 ? -13.664 6.612 15.299 1.00 79.94 103 ILE A C 1
ATOM 772 O O . ILE A 1 103 ? -14.792 7.001 15.003 1.00 79.94 103 ILE A O 1
ATOM 776 N N . GLY A 1 104 ? -13.041 5.653 14.607 1.00 78.69 104 GLY A N 1
ATOM 777 C CA . GLY A 1 104 ? -13.642 4.965 13.470 1.00 78.69 104 GLY A CA 1
ATOM 778 C C . GLY A 1 104 ? -14.917 4.228 13.873 1.00 78.69 104 GLY A C 1
ATOM 779 O O . GLY A 1 104 ? -14.899 3.354 14.742 1.00 78.69 104 GLY A O 1
ATOM 780 N N . ARG A 1 105 ? -16.035 4.559 13.224 1.00 78.31 105 ARG A N 1
ATOM 781 C CA . ARG A 1 105 ? -17.331 3.896 13.417 1.00 78.31 105 ARG A CA 1
ATOM 782 C C . ARG A 1 105 ? -17.954 3.594 12.064 1.00 78.31 105 ARG A C 1
ATOM 784 O O . ARG A 1 105 ? -17.899 4.405 11.147 1.00 78.31 105 ARG A O 1
ATOM 791 N N . GLY A 1 106 ? -18.565 2.418 11.943 1.00 84.25 106 GLY A N 1
ATOM 792 C CA . GLY A 1 106 ? -19.125 1.973 10.668 1.00 84.25 106 GLY A CA 1
ATOM 793 C C . GLY A 1 106 ? -18.041 1.690 9.620 1.00 84.25 106 GLY A C 1
ATOM 794 O O . GLY A 1 106 ? -17.072 0.982 9.904 1.00 84.25 106 GLY A O 1
ATOM 795 N N . GLY A 1 107 ? -18.238 2.197 8.401 1.00 86.62 107 GLY A N 1
ATOM 796 C CA . GLY A 1 107 ? -17.372 1.953 7.245 1.00 86.62 107 GLY A CA 1
ATOM 797 C C . GLY A 1 107 ? -17.716 0.675 6.480 1.00 86.62 107 GLY A C 1
ATOM 798 O O . GLY A 1 107 ? -18.354 -0.247 7.000 1.00 86.62 107 GLY A O 1
ATOM 799 N N . THR A 1 108 ? -17.260 0.589 5.239 1.00 90.00 108 THR A N 1
ATOM 800 C CA . THR A 1 108 ? -17.442 -0.557 4.336 1.00 90.00 108 THR A CA 1
ATOM 801 C C . THR A 1 108 ? -16.173 -1.407 4.292 1.00 90.00 108 THR A C 1
ATOM 803 O O . THR A 1 108 ? -15.085 -0.930 4.604 1.00 90.00 108 THR A O 1
ATOM 806 N N . ASP A 1 109 ? -16.292 -2.703 3.989 1.00 90.88 109 ASP A N 1
ATOM 807 C CA . ASP A 1 109 ? -15.096 -3.475 3.627 1.00 90.88 109 ASP A CA 1
ATOM 808 C C . ASP A 1 109 ? -14.703 -3.057 2.201 1.00 90.88 109 ASP A C 1
ATOM 810 O O . ASP A 1 109 ? -15.493 -3.291 1.282 1.00 90.88 109 ASP A O 1
ATOM 814 N N . PRO A 1 110 ? -13.522 -2.443 1.991 1.00 88.19 110 PRO A N 1
ATOM 815 C CA . PRO A 1 110 ? -13.130 -1.940 0.674 1.00 88.19 110 PRO A CA 1
ATOM 816 C C . PRO A 1 110 ? -12.950 -3.052 -0.369 1.00 88.19 110 PRO A C 1
ATOM 818 O O . PRO A 1 110 ? -12.850 -2.776 -1.559 1.00 88.19 110 PRO A O 1
ATOM 821 N N . PHE A 1 111 ? -12.924 -4.313 0.058 1.00 88.44 111 PHE A N 1
ATOM 822 C CA . PHE A 1 111 ? -12.781 -5.475 -0.809 1.00 88.44 111 PHE A CA 1
ATOM 823 C C . PHE A 1 111 ? -14.101 -6.216 -1.073 1.00 88.44 111 PHE A C 1
ATOM 825 O O . PHE A 1 111 ? -14.085 -7.210 -1.798 1.00 88.44 111 PHE A O 1
ATOM 832 N N . ALA A 1 112 ? -15.225 -5.772 -0.495 1.00 86.25 112 ALA A N 1
ATOM 833 C CA . ALA A 1 112 ? -16.495 -6.505 -0.534 1.00 86.25 112 ALA A CA 1
ATOM 834 C C . ALA A 1 112 ? -17.042 -6.720 -1.953 1.00 86.25 112 ALA A C 1
ATOM 836 O O . ALA A 1 112 ? -17.667 -7.740 -2.224 1.00 86.25 112 ALA A O 1
ATOM 837 N N . GLU A 1 113 ? -16.811 -5.767 -2.854 1.00 82.62 113 GLU A N 1
ATOM 838 C CA . GLU A 1 113 ? -17.409 -5.781 -4.192 1.00 82.62 113 GLU A CA 1
ATOM 839 C C . GLU A 1 113 ? -16.612 -6.613 -5.205 1.00 82.62 113 GLU A C 1
ATOM 841 O O . GLU A 1 113 ? -17.139 -6.975 -6.256 1.00 82.62 113 GLU A O 1
ATOM 846 N N . ASN A 1 114 ? -15.342 -6.929 -4.919 1.00 85.38 114 ASN A N 1
ATOM 847 C CA . ASN A 1 114 ? -14.483 -7.643 -5.862 1.00 85.38 114 ASN A CA 1
ATOM 848 C C . ASN A 1 114 ? -13.432 -8.515 -5.158 1.00 85.38 114 ASN A C 1
ATOM 850 O O . ASN A 1 114 ? -12.277 -8.121 -4.956 1.00 85.38 114 ASN A O 1
ATOM 854 N N . GLU A 1 115 ? -13.824 -9.750 -4.835 1.00 86.94 115 GLU A N 1
ATOM 855 C CA . GLU A 1 115 ? -12.940 -10.740 -4.209 1.00 86.94 115 GLU A CA 1
ATOM 856 C C . GLU A 1 115 ? -11.717 -11.088 -5.072 1.00 86.94 115 GLU A C 1
ATOM 858 O O . GLU A 1 115 ? -10.638 -11.355 -4.538 1.00 86.94 115 GLU A O 1
ATOM 863 N N . ALA A 1 116 ? -11.843 -11.057 -6.404 1.00 89.50 116 ALA A N 1
ATOM 864 C CA . ALA A 1 116 ? -10.726 -11.345 -7.300 1.00 89.50 116 ALA A CA 1
ATOM 865 C C . ALA A 1 116 ? -9.633 -10.271 -7.190 1.00 89.50 116 ALA A C 1
ATOM 867 O O . ALA A 1 116 ? -8.447 -10.607 -7.087 1.00 89.50 116 ALA A O 1
ATOM 868 N N . THR A 1 117 ? -10.021 -8.994 -7.142 1.00 90.56 117 THR A N 1
ATOM 869 C CA . THR A 1 117 ? -9.094 -7.880 -6.907 1.00 90.56 117 THR A CA 1
ATOM 870 C C . THR A 1 117 ? -8.511 -7.939 -5.501 1.00 90.56 117 THR A C 1
ATOM 872 O O . THR A 1 117 ? -7.311 -7.725 -5.337 1.00 90.56 117 THR A O 1
ATOM 875 N N . ALA A 1 118 ? -9.304 -8.320 -4.496 1.00 90.75 118 ALA A N 1
ATOM 876 C CA . ALA A 1 118 ? -8.813 -8.532 -3.136 1.00 90.75 118 ALA A CA 1
ATOM 877 C C . ALA A 1 118 ? -7.709 -9.597 -3.079 1.00 90.75 118 ALA A C 1
ATOM 879 O O . ALA A 1 118 ? -6.619 -9.343 -2.570 1.00 90.75 118 ALA A O 1
ATOM 880 N N . ALA A 1 119 ? -7.943 -10.764 -3.679 1.00 91.75 119 ALA A N 1
ATOM 881 C CA . ALA A 1 119 ? -6.963 -11.844 -3.729 1.00 91.75 119 ALA A CA 1
ATOM 882 C C . ALA A 1 119 ? -5.720 -11.477 -4.559 1.00 91.75 119 ALA A C 1
ATOM 884 O O . ALA A 1 119 ? -4.607 -11.920 -4.265 1.00 91.75 119 ALA A O 1
ATOM 885 N N . ALA A 1 120 ? -5.876 -10.686 -5.623 1.00 93.31 120 ALA A N 1
ATOM 886 C CA . ALA A 1 120 ? -4.751 -10.177 -6.403 1.00 93.31 120 ALA A CA 1
ATOM 887 C C . ALA A 1 120 ? -3.906 -9.183 -5.593 1.00 93.31 120 ALA A C 1
ATOM 889 O O . ALA A 1 120 ? -2.684 -9.327 -5.542 1.00 93.31 120 ALA A O 1
ATOM 890 N N . PHE A 1 121 ? -4.557 -8.244 -4.906 1.00 95.31 121 PHE A N 1
ATOM 891 C CA . PHE A 1 121 ? -3.920 -7.303 -3.993 1.00 95.31 121 PHE A CA 1
ATOM 892 C C . PHE A 1 121 ? -3.135 -8.031 -2.898 1.00 95.31 121 PHE A C 1
ATOM 894 O O . PHE A 1 121 ? -1.937 -7.801 -2.749 1.00 95.31 121 PHE A O 1
ATOM 901 N N . GLU A 1 122 ? -3.773 -8.958 -2.181 1.00 94.31 122 GLU A N 1
ATOM 902 C CA . GLU A 1 122 ? -3.142 -9.694 -1.082 1.00 94.31 122 GLU A CA 1
ATOM 903 C C . GLU A 1 122 ? -1.910 -10.474 -1.554 1.00 94.31 122 GLU A C 1
ATOM 905 O O . GLU A 1 122 ? -0.849 -10.371 -0.943 1.00 94.31 122 GLU A O 1
ATOM 910 N N . ARG A 1 123 ? -1.998 -11.185 -2.687 1.00 94.00 123 ARG A N 1
ATOM 911 C CA . ARG A 1 123 ? -0.844 -11.893 -3.274 1.00 94.00 123 ARG A CA 1
ATOM 912 C C . ARG A 1 123 ? 0.285 -10.953 -3.692 1.00 94.00 123 ARG A C 1
ATOM 914 O O . ARG A 1 123 ? 1.447 -11.365 -3.711 1.00 94.00 123 ARG A O 1
ATOM 921 N N . LEU A 1 124 ? -0.048 -9.724 -4.075 1.00 95.44 124 LEU A N 1
ATOM 922 C CA . LEU A 1 124 ? 0.927 -8.736 -4.509 1.00 95.44 124 LEU A CA 1
ATOM 923 C C . LEU A 1 124 ? 1.725 -8.186 -3.318 1.00 95.44 124 LEU A C 1
ATOM 925 O O . LEU A 1 124 ? 2.954 -8.142 -3.398 1.00 95.44 124 LEU A O 1
ATOM 929 N N . VAL A 1 125 ? 1.047 -7.809 -2.226 1.00 96.00 125 VAL A N 1
ATOM 930 C CA . VAL A 1 125 ? 1.657 -7.072 -1.100 1.00 96.00 125 VAL A CA 1
ATOM 931 C C . VAL A 1 125 ? 2.089 -7.938 0.087 1.00 96.00 125 VAL A C 1
ATOM 933 O O . VAL A 1 125 ? 2.945 -7.505 0.858 1.00 96.00 125 VAL A O 1
ATOM 936 N N . ALA A 1 126 ? 1.551 -9.152 0.246 1.00 93.62 126 ALA A N 1
ATOM 937 C CA . ALA A 1 126 ? 1.855 -9.990 1.406 1.00 93.62 126 ALA A CA 1
ATOM 938 C C . ALA A 1 126 ? 3.352 -10.334 1.500 1.00 93.62 126 ALA A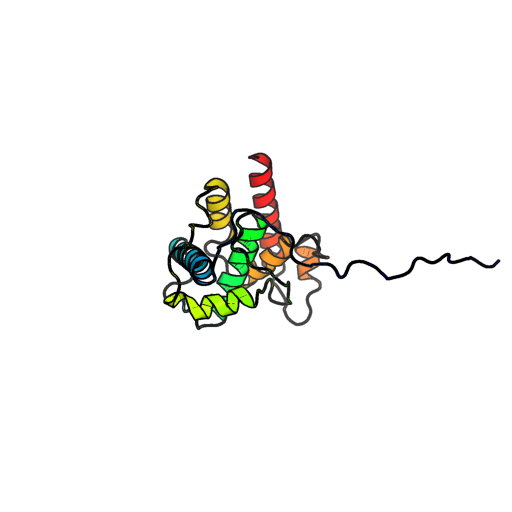 C 1
ATOM 940 O O . ALA A 1 126 ? 3.978 -10.758 0.523 1.00 93.62 126 ALA A O 1
ATOM 941 N N . GLY A 1 127 ? 3.920 -10.156 2.699 1.00 89.56 127 GLY A N 1
ATOM 942 C CA . GLY A 1 127 ? 5.323 -10.454 3.000 1.00 89.56 127 GLY A CA 1
ATOM 943 C C . GLY A 1 127 ? 6.344 -9.580 2.262 1.00 89.56 127 GLY A C 1
ATOM 944 O O . GLY A 1 127 ? 7.511 -9.959 2.176 1.00 89.56 127 GLY A O 1
ATOM 945 N N . ARG A 1 128 ? 5.926 -8.446 1.685 1.00 93.31 128 ARG A N 1
ATOM 946 C CA . ARG A 1 128 ? 6.827 -7.527 0.981 1.00 93.31 128 ARG A CA 1
ATOM 947 C C . ARG A 1 128 ? 7.460 -6.530 1.937 1.00 93.31 128 ARG A C 1
ATOM 949 O O . ARG A 1 128 ? 6.792 -5.949 2.784 1.00 93.31 128 ARG A O 1
ATOM 956 N N . GLU A 1 129 ? 8.751 -6.302 1.735 1.00 91.56 129 GLU A N 1
ATOM 957 C CA . GLU A 1 129 ? 9.489 -5.264 2.446 1.00 91.56 129 GLU A CA 1
ATOM 958 C C . GLU A 1 129 ? 9.110 -3.866 1.941 1.00 91.56 129 GLU A C 1
ATOM 960 O O . GLU A 1 129 ? 8.675 -3.689 0.798 1.00 91.56 129 GLU A O 1
ATOM 965 N N . THR A 1 130 ? 9.318 -2.855 2.786 1.00 91.19 130 THR A N 1
ATOM 966 C CA . THR A 1 130 ? 8.942 -1.462 2.504 1.00 91.19 130 THR A CA 1
ATOM 967 C C . THR A 1 130 ? 9.515 -0.955 1.184 1.00 91.19 130 THR A C 1
ATOM 969 O O . THR A 1 130 ? 8.772 -0.395 0.387 1.00 91.19 130 THR A O 1
ATOM 972 N N . GLU A 1 131 ? 10.793 -1.206 0.896 1.00 90.31 131 GLU A N 1
ATOM 973 C CA . GLU A 1 131 ? 11.435 -0.775 -0.358 1.00 90.31 131 GLU A CA 1
ATOM 974 C C . GLU A 1 131 ? 10.745 -1.347 -1.602 1.00 90.31 131 GLU A C 1
ATOM 976 O O . GLU A 1 131 ? 10.592 -0.666 -2.618 1.00 90.31 131 GLU A O 1
ATOM 981 N N . TRP A 1 132 ? 10.287 -2.599 -1.516 1.00 94.06 132 TRP A N 1
ATOM 982 C CA . TRP A 1 132 ? 9.540 -3.234 -2.593 1.00 94.06 132 TRP A CA 1
ATOM 983 C C . TRP A 1 132 ? 8.182 -2.554 -2.781 1.00 94.06 132 TRP A C 1
ATOM 985 O O . TRP A 1 132 ? 7.793 -2.259 -3.912 1.00 94.06 132 TRP A O 1
ATOM 995 N N . LEU A 1 133 ? 7.475 -2.259 -1.683 1.00 94.94 133 LEU A N 1
ATOM 996 C CA . LEU A 1 133 ? 6.186 -1.562 -1.719 1.00 94.94 133 LEU A CA 1
ATOM 997 C C . LEU A 1 133 ? 6.335 -0.146 -2.284 1.00 94.94 133 LEU A C 1
ATOM 999 O O . LEU A 1 133 ? 5.520 0.276 -3.100 1.00 94.94 133 LEU A O 1
ATOM 1003 N N . GLU A 1 134 ? 7.395 0.571 -1.915 1.00 92.56 134 GLU A N 1
ATOM 1004 C CA . GLU A 1 134 ? 7.717 1.879 -2.484 1.00 92.56 134 GLU A CA 1
ATOM 1005 C C . GLU A 1 134 ? 7.919 1.783 -3.998 1.00 92.56 134 GLU A C 1
ATOM 1007 O O . GLU A 1 134 ? 7.243 2.496 -4.742 1.00 92.56 134 GLU A O 1
ATOM 1012 N N . ALA A 1 135 ? 8.759 0.859 -4.476 1.00 91.44 135 ALA A N 1
ATOM 1013 C CA . ALA A 1 135 ? 8.959 0.627 -5.907 1.00 91.44 135 ALA A CA 1
ATOM 1014 C C . ALA A 1 135 ? 7.645 0.270 -6.631 1.00 91.44 135 ALA A C 1
ATOM 1016 O O . ALA A 1 135 ? 7.389 0.764 -7.732 1.00 91.44 135 ALA A O 1
ATOM 1017 N N . ALA A 1 136 ? 6.778 -0.527 -5.999 1.00 93.94 136 ALA A N 1
ATOM 1018 C CA . ALA A 1 136 ? 5.470 -0.885 -6.539 1.00 93.94 136 ALA A CA 1
ATOM 1019 C C . ALA A 1 136 ? 4.535 0.330 -6.690 1.00 93.94 136 ALA A C 1
ATOM 1021 O O . ALA A 1 136 ? 3.803 0.402 -7.678 1.00 93.94 136 ALA A O 1
ATOM 1022 N N . THR A 1 137 ? 4.599 1.326 -5.794 1.00 92.69 137 THR A N 1
ATOM 1023 C CA . THR A 1 137 ? 3.824 2.572 -5.972 1.00 92.69 137 THR A CA 1
ATOM 1024 C C . THR A 1 137 ? 4.233 3.340 -7.233 1.00 92.69 137 THR A C 1
ATOM 1026 O O . THR A 1 137 ? 3.375 3.862 -7.940 1.00 92.69 137 THR A O 1
ATOM 1029 N N . PHE A 1 138 ? 5.522 3.347 -7.595 1.00 89.38 138 PHE A N 1
ATOM 1030 C CA . PHE A 1 138 ? 5.975 3.962 -8.851 1.00 89.38 138 PHE A CA 1
ATOM 1031 C C . PHE A 1 138 ? 5.524 3.185 -10.082 1.00 89.38 138 PHE A C 1
ATOM 1033 O O . PHE A 1 138 ? 5.199 3.800 -11.097 1.00 89.38 138 PHE A O 1
ATOM 1040 N N . ALA A 1 139 ? 5.492 1.855 -9.997 1.00 89.44 139 ALA A N 1
ATOM 1041 C CA . ALA A 1 139 ? 5.055 1.002 -11.096 1.00 89.44 139 ALA A CA 1
ATOM 1042 C C . ALA A 1 139 ? 3.577 1.220 -11.468 1.00 89.44 139 ALA A C 1
ATOM 1044 O O . ALA A 1 139 ? 3.214 1.048 -12.629 1.00 89.44 139 ALA A O 1
ATOM 1045 N N . LEU A 1 140 ? 2.739 1.616 -10.504 1.00 87.50 140 LEU A N 1
ATOM 1046 C CA . LEU A 1 140 ? 1.314 1.898 -10.712 1.00 87.50 140 LEU A CA 1
ATOM 1047 C C . LEU A 1 140 ? 1.024 3.326 -11.181 1.00 87.50 140 LEU A C 1
ATOM 1049 O O . LEU A 1 140 ? -0.081 3.606 -11.642 1.00 87.50 140 LEU A O 1
ATOM 1053 N N . HIS A 1 141 ? 1.982 4.247 -11.072 1.00 80.19 141 HIS A N 1
ATOM 1054 C CA . HIS A 1 141 ? 1.713 5.649 -11.352 1.00 80.19 141 HIS A CA 1
ATOM 1055 C C . HIS A 1 141 ? 1.676 5.919 -12.872 1.00 80.19 141 HIS A C 1
ATOM 1057 O O . HIS A 1 141 ? 2.712 5.827 -13.535 1.00 80.19 141 HIS A O 1
ATOM 1063 N N . PRO A 1 142 ? 0.540 6.349 -13.456 1.00 63.97 142 PRO A N 1
ATOM 1064 C CA . PRO A 1 142 ? 0.373 6.459 -14.912 1.00 63.97 142 PRO A CA 1
ATOM 1065 C C . PRO A 1 142 ? 1.262 7.532 -15.557 1.00 63.97 142 PRO A C 1
ATOM 1067 O O . PRO A 1 142 ? 1.599 7.442 -16.734 1.00 63.97 142 PRO A O 1
ATOM 1070 N N . LYS A 1 143 ? 1.677 8.546 -14.784 1.00 57.97 143 LYS A N 1
ATOM 1071 C CA . LYS A 1 143 ? 2.632 9.587 -15.214 1.00 57.97 143 LYS A CA 1
ATOM 1072 C C . LYS A 1 143 ? 4.056 9.324 -14.722 1.00 57.97 143 LYS A C 1
ATOM 1074 O O . LYS A 1 143 ? 4.884 10.233 -14.703 1.00 57.97 143 LYS A O 1
ATOM 1079 N N . SER A 1 144 ? 4.337 8.111 -14.249 1.00 61.16 144 SER A N 1
ATOM 1080 C CA . SER A 1 144 ? 5.705 7.688 -13.981 1.00 61.16 144 SER A CA 1
ATOM 1081 C C . SER A 1 144 ? 6.532 7.918 -15.249 1.00 61.16 144 SER A C 1
ATOM 1083 O O . SER A 1 144 ? 6.246 7.354 -16.302 1.00 61.16 144 SER A O 1
ATOM 1085 N N . LYS A 1 145 ? 7.583 8.740 -15.159 1.00 64.00 145 LYS A N 1
ATOM 1086 C CA . LYS A 1 145 ? 8.576 8.883 -16.241 1.00 64.00 145 LYS A CA 1
ATOM 1087 C C . LYS A 1 145 ? 9.358 7.585 -16.499 1.00 64.00 145 LYS A C 1
ATOM 1089 O O . LYS A 1 145 ? 10.179 7.541 -17.410 1.00 64.00 145 LYS A O 1
ATOM 1094 N N . TRP A 1 146 ? 9.128 6.555 -15.687 1.00 63.62 146 TRP A N 1
ATOM 1095 C CA . TRP A 1 146 ? 9.809 5.272 -15.725 1.00 63.62 146 TRP A CA 1
ATOM 1096 C C . TRP A 1 146 ? 8.888 4.232 -16.341 1.00 63.62 146 TRP A C 1
ATOM 1098 O O . TRP A 1 146 ? 7.855 3.885 -15.765 1.00 63.62 146 TRP A O 1
ATOM 1108 N N . ARG A 1 147 ? 9.279 3.723 -17.510 1.00 63.16 147 ARG A N 1
ATOM 1109 C CA . ARG A 1 147 ? 8.558 2.644 -18.192 1.00 63.16 147 ARG A CA 1
ATOM 1110 C C . ARG A 1 147 ? 8.973 1.274 -17.669 1.00 63.16 147 ARG A C 1
ATOM 1112 O O . ARG A 1 147 ? 8.239 0.308 -17.845 1.00 63.16 147 ARG A O 1
ATOM 1119 N N . THR A 1 148 ? 10.145 1.176 -17.035 1.00 68.69 148 THR A N 1
ATOM 1120 C CA . THR A 1 148 ? 10.679 -0.087 -16.512 1.00 68.69 148 THR A CA 1
ATOM 1121 C C . THR A 1 148 ? 11.360 0.079 -15.153 1.00 68.69 148 THR A C 1
ATOM 1123 O O . THR A 1 148 ? 11.922 1.131 -14.842 1.00 68.69 148 THR A O 1
ATOM 1126 N N . GLY A 1 149 ? 11.413 -1.007 -14.374 1.00 66.12 149 GLY A N 1
ATOM 1127 C CA . GLY A 1 149 ? 12.162 -1.038 -13.113 1.00 66.12 149 GLY A CA 1
ATOM 1128 C C . GLY A 1 149 ? 13.671 -0.798 -13.288 1.00 66.12 149 GLY A C 1
ATOM 1129 O O . GLY A 1 149 ? 14.324 -0.297 -12.380 1.00 66.12 149 GLY A O 1
ATOM 1130 N N . ALA A 1 150 ? 14.235 -1.089 -14.468 1.00 68.12 150 ALA A N 1
ATOM 1131 C CA . ALA A 1 150 ? 15.644 -0.818 -14.766 1.00 68.12 150 ALA A CA 1
ATOM 1132 C C . ALA A 1 150 ? 15.928 0.679 -14.978 1.00 68.12 150 ALA A C 1
ATOM 1134 O O . ALA A 1 150 ? 16.989 1.162 -14.589 1.00 68.12 150 ALA A O 1
ATOM 1135 N N . GLU A 1 151 ? 14.994 1.417 -15.582 1.00 68.25 151 GLU A N 1
ATOM 1136 C CA . GLU A 1 151 ? 15.073 2.881 -15.680 1.00 68.25 151 GLU A CA 1
ATOM 1137 C C . GLU A 1 151 ? 14.896 3.534 -14.310 1.00 68.25 151 GLU A C 1
ATOM 1139 O O . GLU A 1 151 ? 15.632 4.464 -13.981 1.00 68.25 151 GLU A O 1
ATOM 1144 N N . PHE A 1 152 ? 13.968 3.005 -13.506 1.00 74.12 152 PHE A N 1
ATOM 1145 C CA . PHE A 1 152 ? 13.734 3.446 -12.133 1.00 74.12 152 PHE A CA 1
ATOM 1146 C C . PHE A 1 152 ? 14.992 3.292 -11.263 1.00 74.12 152 PHE A C 1
ATOM 1148 O O . PHE A 1 152 ? 15.426 4.260 -10.641 1.00 74.12 152 PHE A O 1
ATOM 1155 N N . ALA A 1 153 ? 15.632 2.118 -11.288 1.00 70.81 153 ALA A N 1
ATOM 1156 C CA . ALA A 1 153 ? 16.813 1.825 -10.472 1.00 70.81 153 ALA A CA 1
ATOM 1157 C C . ALA A 1 153 ? 18.043 2.689 -10.813 1.00 70.81 153 ALA A C 1
ATOM 1159 O O . ALA A 1 153 ? 18.879 2.936 -9.955 1.00 70.81 153 ALA A O 1
ATOM 1160 N N . LYS A 1 154 ? 18.170 3.173 -12.057 1.00 67.56 154 LYS A N 1
ATOM 1161 C CA . LYS A 1 154 ? 19.347 3.935 -12.517 1.00 67.56 154 LYS A CA 1
ATOM 1162 C C . LYS A 1 154 ? 19.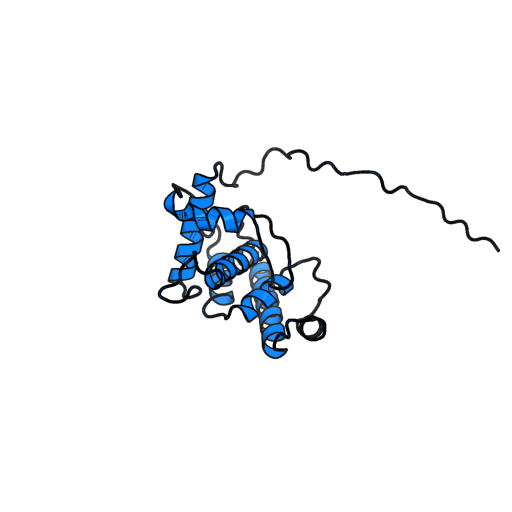335 5.426 -12.160 1.00 67.56 154 LYS A C 1
ATOM 1164 O O . LYS A 1 154 ? 20.337 6.093 -12.399 1.00 67.56 154 LYS A O 1
ATOM 1169 N N . ARG A 1 155 ? 18.202 5.997 -11.728 1.00 61.00 155 ARG A N 1
ATOM 1170 C CA . ARG A 1 155 ? 1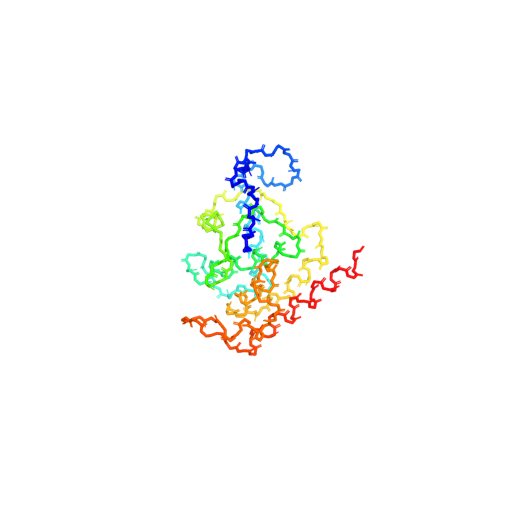7.988 7.463 -11.759 1.00 61.00 155 ARG A CA 1
ATOM 1171 C C . ARG A 1 155 ? 17.416 8.077 -10.481 1.00 61.00 155 ARG A C 1
ATOM 1173 O O . ARG A 1 155 ? 16.952 9.220 -10.511 1.00 61.00 155 ARG A O 1
ATOM 1180 N N . ARG A 1 156 ? 17.445 7.361 -9.362 1.00 61.94 156 ARG A N 1
ATOM 1181 C CA . ARG A 1 156 ? 17.116 7.936 -8.054 1.00 61.94 156 ARG A CA 1
ATOM 1182 C C . ARG A 1 156 ? 18.379 8.467 -7.380 1.00 61.94 156 ARG A C 1
ATOM 1184 O O . ARG A 1 156 ? 19.375 7.770 -7.375 1.00 61.94 156 ARG A O 1
ATOM 1191 N N . GLY A 1 157 ? 18.308 9.702 -6.870 1.00 58.81 157 GLY A N 1
ATOM 1192 C CA . GLY A 1 157 ? 19.390 10.401 -6.164 1.00 58.81 157 GLY A CA 1
ATOM 1193 C C . GLY A 1 157 ? 19.799 9.728 -4.845 1.00 58.81 157 GLY A C 1
ATOM 1194 O O . GLY A 1 157 ? 20.437 8.690 -4.868 1.00 58.81 157 GLY A O 1
ATOM 1195 N N . MET A 1 158 ? 19.453 10.304 -3.684 1.00 47.50 158 MET A N 1
ATOM 1196 C CA . MET A 1 158 ? 19.957 9.856 -2.363 1.00 47.50 158 MET A CA 1
ATOM 1197 C C . MET A 1 158 ? 19.448 8.485 -1.865 1.00 47.50 158 MET A C 1
ATOM 1199 O O . MET A 1 158 ? 19.936 8.007 -0.845 1.00 47.50 158 MET A O 1
ATOM 1203 N N . ILE A 1 159 ? 18.473 7.859 -2.536 1.00 57.50 159 ILE A N 1
ATOM 1204 C CA . ILE A 1 159 ? 17.931 6.542 -2.158 1.00 57.50 159 ILE A CA 1
ATOM 1205 C C . ILE A 1 159 ? 18.224 5.562 -3.293 1.00 57.50 159 ILE A C 1
ATOM 1207 O O . ILE A 1 159 ? 17.531 5.568 -4.312 1.00 57.50 159 ILE A O 1
ATOM 1211 N N . GLU A 1 160 ? 19.248 4.732 -3.116 1.00 65.81 160 GLU A N 1
ATOM 1212 C CA . GLU A 1 160 ? 19.568 3.645 -4.038 1.00 65.81 160 GLU A CA 1
ATOM 1213 C C . GLU A 1 160 ? 18.643 2.456 -3.767 1.00 65.81 160 GLU A C 1
ATOM 1215 O O . GLU A 1 160 ? 18.721 1.820 -2.720 1.00 65.81 160 GLU A O 1
ATOM 1220 N N . TYR A 1 161 ? 17.754 2.149 -4.713 1.00 69.62 161 TYR A N 1
ATOM 1221 C CA . TYR A 1 161 ? 17.017 0.888 -4.676 1.00 69.62 161 TYR A CA 1
ATOM 1222 C C . TYR A 1 161 ? 17.861 -0.204 -5.308 1.00 69.62 161 TYR A C 1
ATOM 1224 O O . TYR A 1 161 ? 18.401 -0.028 -6.405 1.00 69.62 161 TYR A O 1
ATOM 1232 N N . ASP A 1 162 ? 17.873 -1.373 -4.677 1.00 82.69 162 ASP A N 1
ATOM 1233 C CA . ASP A 1 162 ? 18.401 -2.563 -5.320 1.00 82.69 162 ASP A CA 1
ATOM 1234 C C . ASP A 1 162 ? 17.679 -2.805 -6.662 1.00 82.69 162 ASP A C 1
ATOM 1236 O O . ASP A 1 162 ? 16.446 -2.887 -6.757 1.00 82.69 162 ASP A O 1
ATOM 1240 N N . ALA A 1 163 ? 18.464 -2.911 -7.735 1.00 81.88 163 ALA A N 1
ATOM 1241 C CA . ALA A 1 163 ? 17.938 -3.026 -9.091 1.00 81.88 163 ALA A CA 1
ATOM 1242 C C . ALA A 1 163 ? 17.108 -4.304 -9.288 1.00 81.88 163 ALA A C 1
ATOM 1244 O O . ALA A 1 163 ? 16.225 -4.344 -10.154 1.00 81.88 163 ALA A O 1
ATOM 1245 N N . ARG A 1 164 ? 17.381 -5.355 -8.504 1.00 87.25 164 ARG A N 1
ATOM 1246 C CA . ARG A 1 164 ? 16.591 -6.587 -8.516 1.00 87.25 164 ARG A CA 1
ATOM 1247 C C . ARG A 1 164 ? 15.235 -6.353 -7.843 1.00 87.25 164 ARG A C 1
ATOM 1249 O O . ARG A 1 164 ? 14.235 -6.712 -8.462 1.00 87.25 164 ARG A O 1
ATOM 1256 N N . THR A 1 165 ? 15.174 -5.691 -6.688 1.00 89.69 165 THR A N 1
ATOM 1257 C CA . THR A 1 165 ? 13.917 -5.285 -6.027 1.00 89.69 165 THR A CA 1
ATOM 1258 C C . THR A 1 165 ? 13.039 -4.439 -6.944 1.00 89.69 165 THR A C 1
ATOM 1260 O O . THR A 1 165 ? 11.873 -4.770 -7.157 1.00 89.69 165 THR A O 1
ATOM 1263 N N . ALA A 1 166 ? 13.596 -3.396 -7.566 1.00 88.25 166 ALA A N 1
ATOM 1264 C CA . ALA A 1 166 ? 12.846 -2.533 -8.480 1.00 88.25 166 ALA A CA 1
ATOM 1265 C C . ALA A 1 166 ? 12.287 -3.299 -9.690 1.00 88.25 166 ALA A C 1
ATOM 1267 O O . ALA A 1 166 ? 11.130 -3.124 -10.076 1.00 88.25 166 ALA A O 1
ATOM 1268 N N . ARG A 1 167 ? 13.097 -4.172 -10.300 1.00 88.69 167 ARG A N 1
ATOM 1269 C CA . ARG A 1 167 ? 12.657 -4.986 -11.439 1.00 88.69 167 ARG A CA 1
ATOM 1270 C C . ARG A 1 167 ? 11.559 -5.972 -11.040 1.00 88.69 167 ARG A C 1
ATOM 1272 O O . ARG A 1 167 ? 10.596 -6.110 -11.792 1.00 88.69 167 ARG A O 1
ATOM 1279 N N . ASP A 1 168 ? 11.697 -6.633 -9.892 1.00 93.38 168 ASP A N 1
ATOM 1280 C CA . ASP A 1 168 ? 10.685 -7.566 -9.384 1.00 93.38 168 ASP A CA 1
ATOM 1281 C C . ASP A 1 168 ? 9.363 -6.843 -9.095 1.00 93.38 168 ASP A C 1
ATOM 1283 O O . ASP A 1 168 ? 8.319 -7.295 -9.565 1.00 93.38 168 ASP A O 1
ATOM 1287 N N . ALA A 1 169 ? 9.400 -5.685 -8.428 1.00 93.12 169 ALA A N 1
ATOM 1288 C CA . ALA A 1 169 ? 8.204 -4.897 -8.130 1.00 93.12 169 ALA A CA 1
ATOM 1289 C C . ALA A 1 169 ? 7.448 -4.490 -9.403 1.00 93.12 169 ALA A C 1
ATOM 1291 O O . ALA A 1 169 ? 6.264 -4.799 -9.548 1.00 93.12 169 ALA A O 1
ATOM 1292 N N . PHE A 1 170 ? 8.139 -3.883 -10.375 1.00 91.94 170 PHE A N 1
ATOM 1293 C CA . PHE A 1 170 ? 7.529 -3.494 -11.653 1.00 91.94 170 PHE A CA 1
ATOM 1294 C C . PHE A 1 170 ? 6.978 -4.704 -12.420 1.00 91.94 170 PHE A C 1
ATOM 1296 O O . PHE A 1 170 ? 5.872 -4.645 -12.956 1.00 91.94 170 PHE A O 1
ATOM 1303 N N . GLY A 1 171 ? 7.725 -5.812 -12.460 1.00 91.50 171 GLY A N 1
ATOM 1304 C CA . GLY A 1 171 ? 7.303 -7.033 -13.147 1.00 91.50 171 GLY A CA 1
ATOM 1305 C C . GLY A 1 171 ? 6.047 -7.654 -12.533 1.00 91.50 171 GLY A C 1
ATOM 1306 O O . GLY A 1 171 ? 5.123 -8.019 -13.260 1.00 91.50 171 GLY A O 1
ATOM 1307 N N . ARG A 1 172 ? 5.981 -7.734 -11.199 1.00 94.81 172 ARG A N 1
ATOM 1308 C CA . ARG A 1 172 ? 4.828 -8.288 -10.474 1.00 94.81 172 ARG A CA 1
ATOM 1309 C C . ARG A 1 172 ? 3.596 -7.399 -10.571 1.00 94.81 172 ARG A C 1
ATOM 1311 O O . ARG A 1 172 ? 2.506 -7.928 -10.761 1.00 94.81 172 ARG A O 1
ATOM 1318 N N . VAL A 1 173 ? 3.760 -6.078 -10.502 1.00 93.00 173 VAL A N 1
ATOM 1319 C CA . VAL A 1 173 ? 2.660 -5.126 -10.720 1.00 93.00 173 VAL A CA 1
ATOM 1320 C C . VAL A 1 173 ? 2.099 -5.273 -12.135 1.00 93.00 173 VAL A C 1
ATOM 1322 O O . VAL A 1 173 ? 0.895 -5.454 -12.298 1.00 93.00 173 VAL A O 1
ATOM 1325 N N . ALA A 1 174 ? 2.956 -5.282 -13.160 1.00 90.81 174 ALA A N 1
ATOM 1326 C CA . ALA A 1 174 ? 2.517 -5.435 -14.546 1.00 90.81 174 ALA A CA 1
ATOM 1327 C C . ALA A 1 174 ? 1.833 -6.789 -14.803 1.00 90.81 174 ALA A C 1
ATOM 1329 O O . ALA A 1 174 ? 0.843 -6.859 -15.528 1.00 90.81 174 ALA A O 1
ATOM 1330 N N . ALA A 1 175 ? 2.337 -7.876 -14.209 1.00 91.44 175 ALA A N 1
ATOM 1331 C CA . ALA A 1 175 ? 1.685 -9.181 -14.275 1.00 91.44 175 ALA A CA 1
ATOM 1332 C C . ALA A 1 175 ? 0.302 -9.158 -13.605 1.00 91.44 175 ALA A C 1
ATOM 1334 O O . ALA A 1 175 ? -0.667 -9.582 -14.224 1.00 91.44 175 ALA A O 1
ATOM 1335 N N . CYS A 1 176 ? 0.201 -8.584 -12.403 1.00 92.50 176 CYS A N 1
ATOM 1336 C CA . CYS A 1 176 ? -1.056 -8.459 -11.667 1.00 92.50 176 CYS A CA 1
ATOM 1337 C C . CYS A 1 176 ? -2.119 -7.683 -12.463 1.00 92.50 176 CYS A C 1
ATOM 1339 O O . CYS A 1 176 ? -3.246 -8.152 -12.607 1.00 92.50 176 CYS A O 1
ATOM 1341 N N . LEU A 1 177 ? -1.748 -6.539 -13.049 1.00 89.12 177 LEU A N 1
ATOM 1342 C CA . LEU A 1 177 ? -2.658 -5.733 -13.868 1.00 89.12 177 LEU A CA 1
ATOM 1343 C C . LEU A 1 177 ? -3.132 -6.471 -15.127 1.00 89.12 177 LEU A C 1
ATOM 1345 O O . LEU A 1 177 ? -4.307 -6.386 -15.473 1.00 89.12 177 LEU A O 1
ATOM 1349 N N . ARG A 1 178 ? -2.245 -7.219 -15.800 1.00 89.44 178 ARG A N 1
ATOM 1350 C CA . ARG A 1 178 ? -2.631 -8.041 -16.960 1.00 89.44 178 ARG A CA 1
ATOM 1351 C C . ARG A 1 178 ? -3.600 -9.152 -16.571 1.00 89.44 178 ARG A C 1
ATOM 1353 O O . ARG A 1 178 ? -4.584 -9.352 -17.272 1.00 89.44 178 ARG A O 1
ATOM 1360 N N . ASP A 1 179 ? -3.343 -9.841 -15.463 1.00 87.56 179 ASP A N 1
ATOM 1361 C CA . ASP A 1 179 ? -4.204 -10.923 -14.981 1.00 87.56 179 ASP A CA 1
ATOM 1362 C C . ASP A 1 179 ? -5.597 -10.418 -14.588 1.00 87.56 179 ASP A C 1
ATOM 1364 O O . ASP A 1 179 ? -6.579 -11.130 -14.790 1.00 87.56 179 ASP A O 1
ATOM 1368 N N . LEU A 1 180 ? -5.693 -9.206 -14.031 1.00 85.69 180 LEU A N 1
ATOM 1369 C CA . LEU A 1 180 ? -6.971 -8.566 -13.715 1.00 85.69 180 LEU A CA 1
ATOM 1370 C C . LEU A 1 180 ? -7.700 -8.103 -14.981 1.00 85.69 180 LEU A C 1
ATOM 1372 O O . LEU A 1 180 ? -8.880 -8.400 -15.129 1.00 85.69 180 LEU A O 1
ATOM 1376 N N . GLY A 1 181 ? -6.999 -7.458 -15.919 1.00 77.94 181 GLY A N 1
ATOM 1377 C CA . GLY A 1 181 ? -7.583 -7.007 -17.187 1.00 77.94 181 GLY A CA 1
ATOM 1378 C C . GLY A 1 181 ? -7.993 -8.140 -18.134 1.00 77.94 181 GLY A C 1
ATOM 1379 O O . GLY A 1 181 ? -8.852 -7.947 -18.980 1.00 77.94 181 GLY A O 1
ATOM 1380 N N . ALA A 1 182 ? -7.414 -9.335 -17.992 1.00 58.88 182 ALA A N 1
ATOM 1381 C CA . ALA A 1 182 ? -7.833 -10.526 -18.734 1.00 58.88 182 ALA A CA 1
ATOM 1382 C C . ALA A 1 182 ? -9.098 -11.197 -18.159 1.00 58.88 182 ALA A C 1
ATOM 1384 O O . ALA A 1 182 ? -9.627 -12.122 -18.774 1.00 58.88 182 ALA A O 1
ATOM 1385 N N . ARG A 1 183 ? -9.549 -10.790 -16.964 1.00 57.00 183 ARG A N 1
ATOM 1386 C CA . ARG A 1 183 ? -10.722 -11.348 -16.263 1.00 57.00 183 ARG A CA 1
ATOM 1387 C C . ARG A 1 183 ? -11.961 -10.450 -16.336 1.00 57.00 183 ARG A C 1
ATOM 1389 O O . ARG A 1 183 ? -13.022 -10.889 -15.900 1.00 57.00 183 ARG A O 1
ATOM 1396 N N . THR A 1 184 ? -11.805 -9.224 -16.833 1.00 50.22 184 THR A N 1
ATOM 1397 C CA . THR A 1 184 ? -12.863 -8.231 -17.086 1.00 50.22 184 THR A CA 1
ATOM 1398 C C . THR A 1 184 ? -13.269 -8.241 -18.546 1.00 50.22 184 THR A C 1
ATOM 1400 O O . THR A 1 184 ? -14.485 -8.177 -18.812 1.00 50.22 184 THR A O 1
#

Radius of gyration: 18.92 Å; chains: 1; bounding box: 42×47×61 Å

Sequence (184 aa):
MPHVLLGYPLESRIDARHAPGTPGGPSSVEERVGTLAKFVARLAKNGTLRKGYSLKAPADARIVQKCAHIAQGLGISLGYEFSLLENGAFSSDLEMDLCRLEIGRGGTDPFAENEATAAAFERLVAGRETEWLEAATFALHPKSKWRTGAEFAKRRGMIEYDARTARDAFGRVAACLRDLGART

pLDDT: mean 79.74, std 19.81, range [29.34, 97.44]

Foldseek 3Di:
DDDDDDDDDPDDDPPPDDDDDDPDAQPDLLQLLQLLLLVVVVCVVLQLAPVPDDCVDPQRVLSSQLLQLLLVLLPQHSPFDWDQDLLGTDTPSSNVSSVVNVSRDHYDNSCVVPVPSVVLSSVLRHPDDSLLSRLLRLLSDPPNPDPALQSVQPDRDPDHDDSVSNRVSNVSSVVSNVVSVVVD

Secondary structure (DSSP, 8-state):
-PPP-----S------------TTS-SSHHHHHHHHHHHHHHHHHTTSSPTT--TTSHHHHHHHHHHHHHHHHTT---S---EEETTEEE-HHHHHHHTTGGG--S---TTTT-HHHHHHHHHHHTT--HHHHHHHHHHH-TT-S-SSHHHHHTS-SS----HHHHHHHHHHHHHHHHHHHT--